Protein AF-A0A6P6Y5J3-F1 (afdb_monomer)

Radius of gyration: 25.06 Å; Cα contacts (8 Å, |Δi|>4): 132; chains: 1; bounding box: 60×29×73 Å

Secondary structure (DSSP, 8-state):
-HHHHHHHHHHHHGGGGGGSHHHHHHHHHHHHHHHHHHHHHHHHHHHHHHHHHHHHHHHHHHHHHHHHHHHHHHHT-SS--HHHHHHHHHHHHHHHHHHHHHHHHTHHHHHHHHHHHHHHHHHHHHHHHHHHHHTTTTTS-HHHHHHHHHHHHHHHHHHHHHHHS--S-EETTTEE--HHHHHHHHHHHHHHHHHH-

Foldseek 3Di:
DVVLLVLLLVLLVCLVVCPDPVNVVVVVVSVVVSVVVVVVLQVVQVVCQVVVLAVLQVLLVLLLVLLLVLLVLVVPDPDDDPVNVVSSVVSVCSNVVSLVVLVVQQVQVVSLVSSLVSLVSSLVVNVVVVVVVCVPPVPDDPPVVVVSVVVSVVSVVVSVCSNPDLGTHHNHVPDRRHPVVSVVVVVVSVVSSVVSD

Sequence (197 aa):
MKHLLMKSISASNSYHLIIKQNGINKTRLFWNKFHNEYLKLFTETIRFNPTLSFLLFILDIISKGAIIVAILFYSRQTHLNLFSTTSIMIMLMTFFYPIILYSRVSRLPTCNQLCTKYLLNWLARTQWLILKQNDRKILINKKSYQKISRYSFKSNLFIQIMNNNRFGFTCGHLFFITKFKYIQLLLLNINLIIKFY

pLDDT: mean 79.49, std 10.7, range [49.97, 91.56]

Nearest PDB structures (foldseek):
  8auw-assembly1_D  TM=3.565E-01  e=6.593E+00  Homo sapiens
  6jx6-assembly1_D  TM=2.773E-01  e=4.856E+00  Homo sapiens

Structure (mmCIF, N/CA/C/O backbone):
data_AF-A0A6P6Y5J3-F1
#
_entry.id   AF-A0A6P6Y5J3-F1
#
loop_
_atom_site.group_PDB
_atom_site.id
_atom_site.type_symbol
_atom_site.label_atom_id
_atom_site.label_alt_id
_atom_site.label_comp_id
_atom_site.label_asym_id
_atom_site.label_entity_id
_atom_site.label_seq_id
_atom_site.pdbx_PDB_ins_code
_atom_site.Cartn_x
_atom_site.Cartn_y
_atom_site.Cartn_z
_atom_site.occupancy
_atom_site.B_iso_or_equiv
_atom_site.auth_seq_id
_atom_site.auth_comp_id
_atom_site.auth_asym_id
_atom_site.auth_atom_id
_atom_site.pdbx_PDB_model_num
ATOM 1 N N . MET A 1 1 ? -8.075 7.415 2.047 1.00 70.12 1 MET A N 1
ATOM 2 C CA . MET A 1 1 ? -7.400 6.820 3.230 1.00 70.12 1 MET A CA 1
ATOM 3 C C . MET A 1 1 ? -6.703 7.826 4.156 1.00 70.12 1 MET A C 1
ATOM 5 O O . MET A 1 1 ? -6.960 7.778 5.350 1.00 70.12 1 MET A O 1
ATOM 9 N N . LYS A 1 2 ? -5.870 8.761 3.662 1.00 72.31 2 LYS A N 1
ATOM 10 C CA . LYS A 1 2 ? -5.177 9.769 4.508 1.00 72.31 2 LYS A CA 1
ATOM 11 C C . LYS A 1 2 ? -6.129 10.574 5.414 1.00 72.31 2 LYS A C 1
ATOM 13 O O . LYS A 1 2 ? -5.837 10.775 6.585 1.00 72.31 2 LYS A O 1
ATOM 18 N N . HIS A 1 3 ? -7.296 10.947 4.891 1.00 76.94 3 HIS A N 1
ATOM 19 C CA . HIS A 1 3 ? -8.364 11.606 5.649 1.00 76.94 3 HIS A CA 1
ATOM 20 C C . HIS A 1 3 ? -8.910 10.752 6.812 1.00 76.94 3 HIS A C 1
ATOM 22 O O . HIS A 1 3 ? -9.046 11.251 7.925 1.00 76.94 3 HIS A O 1
ATOM 28 N N . LEU A 1 4 ? -9.153 9.451 6.592 1.00 69.25 4 LEU A N 1
ATOM 29 C CA . LEU A 1 4 ? -9.579 8.527 7.655 1.00 69.25 4 LEU A CA 1
ATOM 30 C C . LEU A 1 4 ? -8.499 8.346 8.724 1.00 69.25 4 LEU A C 1
ATOM 32 O O . LEU A 1 4 ? -8.807 8.318 9.913 1.00 69.25 4 LEU A O 1
ATOM 36 N N . LEU A 1 5 ? -7.232 8.291 8.311 1.00 70.56 5 LEU A N 1
ATOM 37 C CA . LEU A 1 5 ? -6.103 8.250 9.233 1.00 70.56 5 LEU A CA 1
ATOM 38 C C . LEU A 1 5 ? -6.052 9.522 10.095 1.00 70.56 5 LEU A C 1
ATOM 40 O O . LEU A 1 5 ? -5.963 9.425 11.316 1.00 70.56 5 LEU A O 1
ATOM 44 N N . MET A 1 6 ? -6.217 10.703 9.498 1.00 74.75 6 MET A N 1
ATOM 45 C CA . MET A 1 6 ? -6.253 11.972 10.232 1.00 74.75 6 MET A CA 1
ATOM 46 C C . MET A 1 6 ? -7.437 12.043 11.210 1.00 74.75 6 MET A C 1
ATOM 48 O O . MET A 1 6 ? -7.246 12.438 12.357 1.00 74.75 6 MET A O 1
ATOM 52 N N . LYS A 1 7 ? -8.620 11.548 10.811 1.00 75.19 7 LYS A N 1
ATOM 53 C CA . LYS A 1 7 ? -9.784 11.382 11.701 1.00 75.19 7 LYS A CA 1
ATOM 54 C C . LYS A 1 7 ? -9.510 10.422 12.863 1.00 75.19 7 LYS A C 1
ATOM 56 O O . LYS A 1 7 ? -9.952 10.676 13.981 1.00 75.19 7 LYS A O 1
ATOM 61 N N . SER A 1 8 ? -8.791 9.323 12.624 1.00 61.50 8 SER A N 1
ATOM 62 C CA . SER A 1 8 ? -8.434 8.368 13.684 1.00 61.50 8 SER A CA 1
ATOM 63 C C . SER A 1 8 ? -7.429 8.954 14.679 1.00 61.50 8 SER A C 1
ATOM 65 O O . SER A 1 8 ? -7.574 8.752 15.882 1.00 61.50 8 SER A O 1
ATOM 67 N N . ILE A 1 9 ? -6.475 9.762 14.202 1.00 70.44 9 ILE A N 1
ATOM 68 C CA . ILE A 1 9 ? -5.528 10.496 15.051 1.00 70.44 9 ILE A CA 1
ATOM 69 C C . ILE A 1 9 ? -6.265 11.557 15.873 1.00 70.44 9 ILE A C 1
ATOM 71 O O . ILE A 1 9 ? -6.090 11.624 17.089 1.00 70.44 9 ILE A O 1
ATOM 75 N N . SER A 1 10 ? -7.139 12.353 15.249 1.00 74.00 10 SER A N 1
ATOM 76 C CA . SER A 1 10 ? -7.913 13.370 15.968 1.00 74.00 10 SER A CA 1
ATOM 77 C C . SER A 1 10 ? -8.840 12.746 17.012 1.00 74.00 10 SER A C 1
ATOM 79 O O . SER A 1 10 ? -8.961 13.273 18.117 1.00 74.00 10 SER A O 1
ATOM 81 N N . ALA A 1 11 ? -9.464 11.603 16.708 1.00 69.00 11 ALA A N 1
ATOM 82 C CA . ALA A 1 11 ? -10.278 10.850 17.663 1.00 69.00 11 ALA A CA 1
ATOM 83 C C . ALA A 1 11 ? -9.437 10.310 18.830 1.00 69.00 11 ALA A C 1
ATOM 85 O O . ALA A 1 11 ? -9.810 10.479 19.990 1.00 69.00 11 ALA A O 1
ATOM 86 N N . SER A 1 12 ? -8.260 9.752 18.533 1.00 69.56 12 SER A N 1
ATOM 87 C CA . SER A 1 12 ? -7.306 9.292 19.545 1.00 69.56 12 SER A CA 1
ATOM 88 C C . SER A 1 12 ? -6.829 10.420 20.463 1.00 69.56 12 SER A C 1
ATOM 90 O O . SER A 1 12 ? -6.591 10.156 21.636 1.00 69.56 12 SER A O 1
ATOM 92 N N . ASN A 1 13 ? -6.692 11.655 19.969 1.00 70.94 13 ASN A N 1
ATOM 93 C CA . ASN A 1 13 ? -6.234 12.808 20.756 1.00 70.94 13 ASN A CA 1
ATOM 94 C C . ASN A 1 13 ? -7.369 13.505 21.531 1.00 70.94 13 ASN A C 1
ATOM 96 O O . ASN A 1 13 ? -7.134 14.063 22.597 1.00 70.94 13 ASN A O 1
ATOM 100 N N . SER A 1 14 ? -8.612 13.428 21.049 1.00 63.88 14 SER A N 1
ATOM 101 C CA . SER A 1 14 ? -9.792 14.053 21.677 1.00 63.88 14 SER A CA 1
ATOM 102 C C . SER A 1 14 ? -10.473 13.187 22.748 1.00 63.88 14 SER A C 1
ATOM 104 O O . SER A 1 14 ? -11.564 13.510 23.219 1.00 63.88 14 SER A O 1
ATOM 106 N N . TYR A 1 15 ? -9.823 12.106 23.185 1.00 64.06 15 TYR A N 1
ATOM 107 C CA . TYR A 1 15 ? -10.365 11.142 24.147 1.00 64.06 15 TYR A CA 1
ATOM 108 C C . TYR A 1 15 ? -10.777 11.751 25.499 1.00 64.06 15 TYR A C 1
ATOM 110 O O . TYR A 1 15 ? -11.737 11.283 26.107 1.00 64.06 15 TYR A O 1
ATOM 118 N N . HIS A 1 16 ? -10.130 12.836 25.940 1.00 56.47 16 HIS A N 1
ATOM 119 C CA . HIS A 1 16 ? -10.497 13.550 27.170 1.00 56.47 16 HIS A CA 1
ATOM 120 C C . HIS A 1 16 ? -11.908 14.169 27.126 1.00 56.47 16 HIS A C 1
ATOM 122 O O . HIS A 1 16 ? -12.556 14.309 28.161 1.00 56.47 16 HIS A O 1
ATOM 128 N N . LEU A 1 17 ? -12.436 14.487 25.938 1.00 55.28 17 LEU A N 1
ATOM 129 C CA . LEU A 1 17 ? -13.770 15.084 25.774 1.00 55.28 17 LEU A CA 1
ATOM 130 C C . LEU A 1 17 ? -14.919 14.069 25.925 1.00 55.28 17 LEU A C 1
ATOM 132 O O . LEU A 1 17 ? -16.086 14.460 25.975 1.00 55.28 17 LEU A O 1
ATOM 136 N N . ILE A 1 18 ? -14.608 12.773 26.029 1.00 56.12 18 ILE A N 1
ATOM 137 C CA . ILE A 1 18 ? -15.588 11.681 26.160 1.00 56.12 18 ILE A CA 1
ATOM 138 C C . ILE A 1 18 ? -16.229 11.654 27.566 1.00 56.12 18 ILE A C 1
ATOM 140 O O . ILE A 1 18 ? -17.286 11.058 27.745 1.00 56.12 18 ILE A O 1
ATOM 144 N N . ILE A 1 19 ? -15.650 12.365 28.544 1.00 51.66 19 ILE A N 1
ATOM 145 C CA . ILE A 1 19 ? -16.040 12.346 29.968 1.00 51.66 19 ILE A CA 1
ATOM 146 C C . ILE A 1 19 ? -17.437 12.960 30.238 1.00 51.66 19 ILE A C 1
ATOM 148 O O . ILE A 1 19 ? -18.068 12.636 31.243 1.00 51.66 19 ILE A O 1
ATOM 152 N N . LYS A 1 20 ? -17.978 13.813 29.354 1.00 54.38 20 LYS A N 1
ATOM 153 C CA . LYS A 1 20 ? -19.343 14.377 29.497 1.00 54.38 20 LYS A CA 1
ATOM 154 C C . LYS A 1 20 ? -20.391 13.442 28.871 1.00 54.38 20 LYS A C 1
ATOM 156 O O . LYS A 1 20 ? -20.110 12.827 27.852 1.00 54.38 20 LYS A O 1
ATOM 161 N N . GLN A 1 21 ? -21.625 13.378 29.393 1.00 49.97 21 GLN A N 1
ATOM 162 C CA . GLN A 1 21 ? -22.730 12.565 28.820 1.00 49.97 21 GLN A CA 1
ATOM 163 C C . GLN A 1 21 ? -22.961 12.815 27.311 1.00 49.97 21 GLN A C 1
ATOM 165 O O . GLN A 1 21 ? -23.256 11.883 26.564 1.00 49.97 21 GLN A O 1
ATOM 170 N N . ASN A 1 22 ? -22.709 14.038 2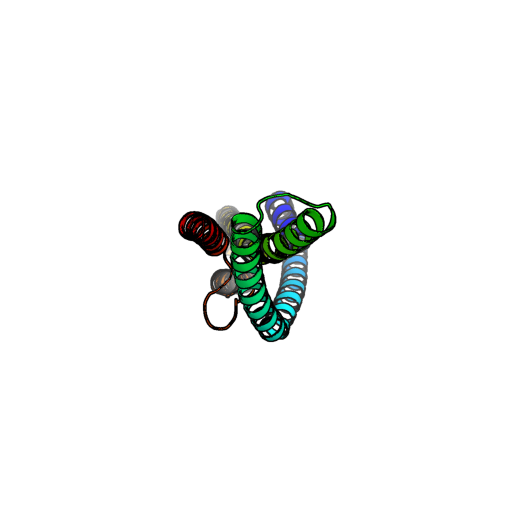6.829 1.00 56.75 22 ASN A N 1
ATOM 171 C CA . ASN A 1 22 ? -22.741 14.385 25.399 1.00 56.75 22 ASN A CA 1
ATOM 172 C C . ASN A 1 22 ? -21.612 13.737 24.566 1.00 56.75 22 ASN A C 1
ATOM 174 O O . ASN A 1 22 ? -21.696 13.676 23.339 1.00 56.75 22 ASN A O 1
ATOM 178 N N . GLY A 1 23 ? -20.558 13.241 25.213 1.00 63.28 23 GLY A N 1
ATOM 179 C CA . GLY A 1 23 ? -19.427 12.537 24.618 1.00 63.28 23 GLY A CA 1
ATOM 180 C C . GLY A 1 23 ? -19.807 11.166 24.064 1.00 63.28 23 GLY A C 1
ATOM 181 O O . GLY A 1 23 ? -19.383 10.836 22.963 1.00 63.28 23 GLY A O 1
ATOM 182 N N . ILE A 1 24 ? -20.679 10.409 24.740 1.00 65.94 24 ILE A N 1
ATOM 183 C CA . ILE A 1 24 ? -21.089 9.058 24.303 1.00 65.94 24 ILE A CA 1
ATOM 184 C C . ILE A 1 24 ? -21.891 9.112 22.990 1.00 65.94 24 ILE A C 1
ATOM 186 O O . ILE A 1 24 ? -21.678 8.313 22.078 1.00 65.94 24 ILE A O 1
ATOM 190 N N . ASN A 1 25 ? -22.789 10.090 22.843 1.00 68.56 25 ASN A N 1
ATOM 191 C CA . ASN A 1 25 ? -23.531 10.272 21.590 1.00 68.56 25 ASN A CA 1
ATOM 192 C C . ASN A 1 25 ? -22.616 10.760 20.453 1.00 68.56 25 ASN A C 1
ATOM 194 O O . ASN A 1 25 ? -22.758 10.324 19.308 1.00 68.56 25 ASN A O 1
ATOM 198 N N . LYS A 1 26 ? -21.627 11.610 20.761 1.00 73.56 26 LYS A N 1
ATOM 199 C CA . LYS A 1 26 ? -20.621 12.060 19.788 1.00 73.56 26 LYS A CA 1
ATOM 200 C C . LYS A 1 26 ? -19.706 10.924 19.320 1.00 73.56 26 LYS A C 1
ATOM 202 O O . LYS A 1 26 ? -19.469 10.812 18.119 1.00 73.56 26 LYS A O 1
ATOM 207 N N . THR A 1 27 ? -19.237 10.051 20.215 1.00 73.81 27 THR A N 1
ATOM 208 C CA . THR A 1 27 ? -18.420 8.884 19.834 1.00 73.81 27 THR A CA 1
ATOM 209 C C . THR A 1 27 ? -19.217 7.904 18.984 1.00 73.81 27 THR A C 1
ATOM 211 O O . THR A 1 27 ? -18.693 7.379 18.004 1.00 73.81 27 THR A O 1
ATOM 214 N N . ARG A 1 28 ? -20.506 7.718 19.284 1.00 76.31 28 ARG A N 1
ATOM 215 C CA . ARG A 1 28 ? -21.418 6.913 18.467 1.00 76.31 28 ARG A CA 1
ATOM 216 C C . ARG A 1 28 ? -21.552 7.448 17.040 1.00 76.31 28 ARG A C 1
ATOM 218 O O . ARG A 1 28 ? -21.426 6.686 16.082 1.00 76.31 28 ARG A O 1
ATOM 225 N N . LEU A 1 29 ? -21.794 8.750 16.895 1.00 81.56 29 LEU A N 1
ATOM 226 C CA . LEU A 1 29 ? -21.885 9.412 15.591 1.00 81.56 29 LEU A CA 1
ATOM 227 C C . LEU A 1 29 ? -20.567 9.318 14.818 1.00 81.56 29 LEU A C 1
ATOM 229 O O . LEU A 1 29 ? -20.585 9.054 13.616 1.00 81.56 29 LEU A O 1
ATOM 233 N N . PHE A 1 30 ? -19.433 9.490 15.503 1.00 84.12 30 PHE A N 1
ATOM 234 C CA . PHE A 1 30 ? -18.111 9.306 14.912 1.00 84.12 30 PHE A CA 1
ATOM 235 C C . PHE A 1 30 ? -17.935 7.886 14.367 1.00 84.12 30 PHE A C 1
ATOM 237 O O . PHE A 1 30 ? -17.604 7.733 13.194 1.00 84.12 30 PHE A O 1
ATOM 244 N N . TRP A 1 31 ? -18.216 6.860 15.175 1.00 83.50 31 TRP A N 1
ATOM 245 C CA . TRP A 1 31 ? -18.088 5.460 14.767 1.00 83.50 31 TRP A CA 1
ATOM 246 C C . TRP A 1 31 ? -18.980 5.112 13.580 1.00 83.50 31 TRP A C 1
ATOM 248 O O . TRP A 1 31 ? -18.514 4.459 12.653 1.00 83.50 31 TRP A O 1
ATOM 258 N N . ASN A 1 32 ? -20.229 5.583 13.563 1.00 85.44 32 ASN A N 1
ATOM 259 C CA . ASN A 1 32 ? -21.135 5.340 12.440 1.00 85.44 32 ASN A CA 1
ATOM 260 C C . ASN A 1 32 ? -20.623 5.993 11.145 1.00 85.44 32 ASN A C 1
ATOM 262 O O . ASN A 1 32 ? -20.599 5.349 10.099 1.00 85.44 32 ASN A O 1
ATOM 266 N N . LYS A 1 33 ? -20.164 7.251 11.215 1.00 86.38 33 LYS A N 1
ATOM 267 C CA . LYS A 1 33 ? -19.580 7.947 10.057 1.00 86.38 33 LYS A CA 1
ATOM 268 C C . LYS A 1 33 ? -18.301 7.261 9.577 1.00 86.38 33 LYS A C 1
ATOM 270 O O . LYS A 1 33 ? -18.150 7.026 8.383 1.00 86.38 33 LYS A O 1
ATOM 275 N N . PHE A 1 34 ? -17.407 6.914 10.502 1.00 87.44 34 PHE A N 1
ATOM 276 C CA . PHE A 1 34 ? -16.151 6.236 10.195 1.00 87.44 34 PHE A CA 1
ATOM 277 C C . PHE A 1 34 ? -16.393 4.877 9.534 1.00 87.44 34 PHE A C 1
ATOM 279 O O . PHE A 1 34 ? -15.794 4.580 8.506 1.00 87.44 34 PHE A O 1
ATOM 286 N N . HIS A 1 35 ? -17.300 4.075 10.094 1.00 88.88 35 HIS A N 1
ATOM 287 C CA . HIS A 1 35 ? -17.647 2.756 9.577 1.00 88.88 35 HIS A CA 1
ATOM 288 C C . HIS A 1 35 ? -18.172 2.829 8.139 1.00 88.88 35 HIS A C 1
ATOM 290 O O . HIS A 1 35 ? -17.684 2.104 7.275 1.00 88.88 35 HIS A O 1
ATOM 296 N N . ASN A 1 36 ? -19.097 3.752 7.863 1.00 87.75 36 ASN A N 1
ATOM 297 C CA . ASN A 1 36 ? -19.667 3.923 6.528 1.00 87.75 36 ASN A CA 1
ATOM 298 C C . ASN A 1 36 ? -18.623 4.409 5.510 1.00 87.75 36 ASN A C 1
ATOM 300 O O . ASN A 1 36 ? -18.532 3.855 4.417 1.00 87.75 36 ASN A O 1
ATOM 304 N N . GLU A 1 37 ? -17.806 5.409 5.865 1.00 88.31 37 GLU A N 1
ATOM 305 C CA . GLU A 1 37 ? -16.734 5.898 4.983 1.00 88.31 37 GLU A CA 1
ATOM 306 C C . GLU A 1 37 ? -15.686 4.813 4.704 1.00 88.31 37 GLU A C 1
ATOM 308 O O . GLU A 1 37 ? -15.229 4.669 3.569 1.00 88.31 37 GLU A O 1
ATOM 313 N N . TYR A 1 38 ? -15.315 4.032 5.721 1.00 89.12 38 TYR A N 1
ATOM 314 C CA . TYR A 1 38 ? -14.364 2.937 5.571 1.00 89.12 38 TYR A CA 1
ATOM 315 C C . TYR A 1 38 ? -14.905 1.830 4.666 1.00 89.12 38 TYR A C 1
ATOM 317 O O . TYR A 1 38 ? -14.214 1.409 3.741 1.00 89.12 38 TYR A O 1
ATOM 325 N N . LEU A 1 39 ? -16.143 1.380 4.896 1.00 89.12 39 LEU A N 1
ATOM 326 C CA . LEU A 1 39 ? -16.776 0.345 4.078 1.00 89.12 39 LEU A CA 1
ATOM 327 C C . LEU A 1 39 ? -16.934 0.783 2.623 1.00 89.12 39 LEU A C 1
ATOM 329 O O . LEU A 1 39 ? -16.664 -0.009 1.721 1.00 89.12 39 LEU A O 1
ATOM 333 N N . LYS A 1 40 ? -17.307 2.044 2.380 1.00 90.81 40 LYS A N 1
ATOM 334 C CA . LYS A 1 40 ? -17.375 2.596 1.024 1.00 90.81 40 LYS A CA 1
ATOM 335 C C . LYS A 1 40 ? -16.017 2.513 0.324 1.00 90.81 40 LYS A C 1
ATOM 337 O O . LYS A 1 40 ? -15.919 1.947 -0.757 1.00 90.81 40 LYS A O 1
ATOM 342 N N . LEU A 1 41 ? -14.949 2.974 0.974 1.00 88.19 41 LEU A N 1
ATOM 343 C CA . LEU A 1 41 ? -13.604 2.882 0.399 1.00 88.19 41 LEU A CA 1
ATOM 344 C C . LEU A 1 41 ? -13.145 1.433 0.204 1.00 88.19 41 LEU A C 1
ATOM 346 O O . LEU A 1 41 ? -12.489 1.128 -0.789 1.00 88.19 41 LEU A O 1
ATOM 350 N N . PHE A 1 42 ? -13.468 0.535 1.133 1.00 87.31 42 PHE A N 1
ATOM 351 C CA . PHE A 1 42 ? -13.084 -0.872 1.039 1.00 87.31 42 PHE A CA 1
ATOM 352 C C . PHE A 1 42 ? -13.782 -1.579 -0.124 1.00 87.31 42 PHE A C 1
ATOM 354 O O . PHE A 1 42 ? -13.129 -2.276 -0.895 1.00 87.31 42 PHE A O 1
ATOM 361 N N . THR A 1 43 ? -15.087 -1.358 -0.284 1.00 87.81 43 THR A N 1
ATOM 362 C CA . THR A 1 43 ? -15.876 -1.925 -1.388 1.00 87.81 43 THR A CA 1
ATOM 363 C C . THR A 1 43 ? -15.422 -1.388 -2.743 1.00 87.81 43 THR A C 1
ATOM 365 O O . THR A 1 43 ? -15.223 -2.175 -3.668 1.00 87.81 43 THR A O 1
ATOM 368 N N . GLU A 1 44 ? -15.156 -0.083 -2.851 1.00 88.81 44 GLU A N 1
ATOM 369 C CA . GLU A 1 44 ? -14.555 0.522 -4.048 1.00 88.81 44 GLU A CA 1
ATOM 370 C C . GLU A 1 44 ? -13.176 -0.082 -4.356 1.00 88.81 44 GLU A C 1
ATOM 372 O O . GLU A 1 44 ? -12.905 -0.455 -5.497 1.00 88.81 44 GLU A O 1
ATOM 377 N N . THR A 1 45 ? -12.324 -0.255 -3.337 1.00 86.81 45 THR A N 1
ATOM 378 C CA . THR A 1 45 ? -10.986 -0.853 -3.497 1.00 86.81 45 THR A CA 1
ATOM 379 C C . THR A 1 45 ? -11.073 -2.294 -3.997 1.00 86.81 45 THR A C 1
ATOM 381 O O . THR A 1 45 ? -10.360 -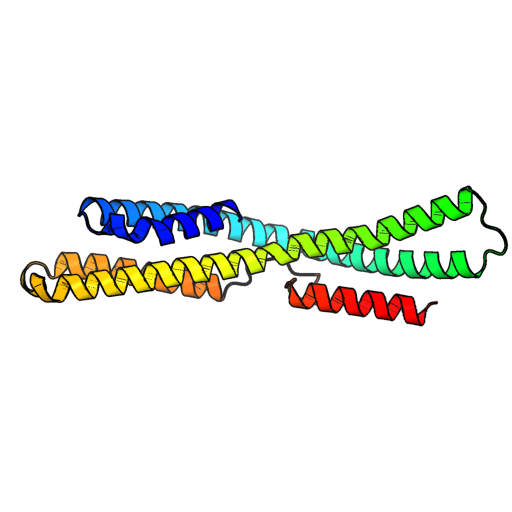2.654 -4.929 1.00 86.81 45 THR A O 1
ATOM 384 N N . ILE A 1 46 ? -11.966 -3.113 -3.432 1.00 86.50 46 ILE A N 1
ATOM 385 C CA . ILE A 1 46 ? -12.166 -4.502 -3.873 1.00 86.50 46 ILE A CA 1
ATOM 386 C C . ILE A 1 46 ? -12.647 -4.549 -5.322 1.00 86.50 46 ILE A C 1
ATOM 388 O O . ILE A 1 46 ? -12.121 -5.331 -6.112 1.00 86.50 46 ILE A O 1
ATOM 392 N N . ARG A 1 47 ? -13.618 -3.704 -5.683 1.00 88.44 47 ARG A N 1
ATOM 393 C CA . ARG A 1 47 ? -14.176 -3.661 -7.038 1.00 88.44 47 ARG A CA 1
ATOM 394 C C . ARG A 1 47 ? -13.135 -3.241 -8.075 1.00 88.44 47 ARG A C 1
ATOM 396 O O . ARG A 1 47 ? -13.156 -3.748 -9.190 1.00 88.44 47 ARG A O 1
ATOM 403 N N . PHE A 1 48 ? -12.230 -2.338 -7.707 1.00 87.69 48 PHE A N 1
ATOM 404 C CA . PHE A 1 48 ? -11.172 -1.849 -8.591 1.00 87.69 48 PHE A CA 1
ATOM 405 C C . PHE A 1 48 ? -9.934 -2.757 -8.632 1.00 87.69 48 PHE A C 1
ATOM 407 O O . PHE A 1 48 ? -9.163 -2.716 -9.592 1.00 87.69 48 PHE A O 1
ATOM 414 N N . ASN A 1 49 ? -9.744 -3.600 -7.612 1.00 86.75 49 ASN A N 1
ATOM 415 C CA . ASN A 1 49 ? -8.591 -4.484 -7.506 1.00 86.75 49 ASN A CA 1
ATOM 416 C C . ASN A 1 49 ? -8.330 -5.364 -8.740 1.00 86.75 49 ASN A C 1
ATOM 418 O O . ASN A 1 49 ? -7.185 -5.362 -9.176 1.00 86.75 49 ASN A O 1
ATOM 422 N N . PRO A 1 50 ? -9.299 -6.084 -9.345 1.00 85.94 50 PRO A N 1
ATOM 423 C CA . PRO A 1 50 ? -8.993 -6.955 -10.483 1.00 85.94 50 PRO A CA 1
ATOM 424 C C . PRO A 1 50 ? -8.396 -6.182 -11.667 1.00 85.94 50 PRO A C 1
ATOM 426 O O . PRO A 1 50 ? -7.377 -6.596 -12.217 1.00 85.94 50 PRO A O 1
ATOM 429 N N . THR A 1 51 ? -8.967 -5.022 -12.001 1.00 87.38 51 THR A N 1
ATOM 430 C CA . THR A 1 51 ? -8.495 -4.173 -13.101 1.00 87.38 51 THR A CA 1
ATOM 431 C C . THR A 1 51 ? -7.087 -3.649 -12.839 1.00 87.38 51 THR A C 1
ATOM 433 O O . THR A 1 51 ? -6.204 -3.779 -13.686 1.00 87.38 51 THR A O 1
ATOM 436 N N . LEU A 1 52 ? -6.848 -3.085 -11.651 1.00 86.62 52 LEU A N 1
ATOM 437 C CA . LEU A 1 52 ? -5.542 -2.529 -11.305 1.00 86.62 52 LEU A CA 1
ATOM 438 C C . LEU A 1 52 ? -4.478 -3.623 -11.153 1.00 86.62 52 LEU A C 1
ATOM 440 O O . LEU A 1 52 ? -3.336 -3.428 -11.553 1.00 86.62 52 LEU A O 1
ATOM 444 N N . SER A 1 53 ? -4.859 -4.784 -10.627 1.00 87.12 53 SER A N 1
ATOM 445 C CA . SER A 1 53 ? -3.994 -5.951 -10.462 1.00 87.12 53 SER A CA 1
ATOM 446 C C . SER A 1 53 ? -3.475 -6.475 -11.800 1.00 87.12 53 SER A C 1
ATOM 448 O O . SER A 1 53 ? -2.283 -6.754 -11.929 1.00 87.12 53 SER A O 1
ATOM 450 N N . PHE A 1 54 ? -4.347 -6.558 -12.809 1.00 85.38 54 PHE A N 1
ATOM 451 C CA . PHE A 1 54 ? -3.971 -6.945 -14.169 1.00 85.38 54 PHE A CA 1
ATOM 452 C C . PHE A 1 54 ? -3.079 -5.894 -14.844 1.00 85.38 54 PHE A C 1
ATOM 454 O O . PHE A 1 54 ? -2.048 -6.228 -15.424 1.00 85.38 54 PHE A O 1
ATOM 461 N N . LEU A 1 55 ? -3.425 -4.612 -14.706 1.00 88.06 55 LEU A N 1
ATOM 462 C CA . LEU A 1 55 ? -2.655 -3.506 -15.277 1.00 88.06 55 LEU A CA 1
ATOM 463 C C . LEU A 1 55 ? -1.236 -3.444 -14.689 1.00 88.06 55 LEU A C 1
ATOM 465 O O . LEU A 1 55 ? -0.263 -3.331 -15.434 1.00 88.06 55 LEU A O 1
ATOM 469 N N . LEU A 1 56 ? -1.098 -3.575 -13.365 1.00 87.62 56 LEU A N 1
ATOM 470 C CA . LEU A 1 56 ? 0.206 -3.608 -12.697 1.00 87.62 56 LEU A CA 1
ATOM 471 C C . LEU A 1 56 ? 1.079 -4.772 -13.170 1.00 87.62 56 LEU A C 1
ATOM 473 O O . LEU A 1 56 ? 2.288 -4.598 -13.307 1.00 87.62 56 LEU A O 1
ATOM 477 N N . PHE A 1 57 ? 0.476 -5.929 -13.441 1.00 86.69 57 PHE A N 1
ATOM 478 C CA . PHE A 1 57 ? 1.195 -7.085 -13.965 1.00 86.69 57 PHE A CA 1
ATOM 479 C C . PHE A 1 57 ? 1.751 -6.822 -15.371 1.00 86.69 57 PHE A C 1
ATOM 481 O O . PHE A 1 57 ? 2.935 -7.050 -15.612 1.00 86.69 57 PHE A O 1
ATOM 488 N N . ILE A 1 58 ? 0.938 -6.267 -16.277 1.00 87.81 58 ILE A N 1
ATOM 489 C CA . ILE A 1 58 ? 1.387 -5.905 -17.631 1.00 87.81 58 ILE A CA 1
ATOM 490 C C . ILE A 1 58 ? 2.508 -4.861 -17.577 1.00 87.81 58 ILE A C 1
ATOM 492 O O . ILE A 1 58 ? 3.527 -5.019 -18.247 1.00 87.81 58 ILE A O 1
ATOM 496 N N . LEU A 1 59 ? 2.357 -3.817 -16.757 1.00 90.19 59 LEU A N 1
ATOM 497 C CA . LEU A 1 59 ? 3.392 -2.791 -16.600 1.00 90.19 59 LEU A CA 1
ATOM 498 C C . LEU A 1 59 ? 4.710 -3.363 -16.060 1.00 90.19 59 LEU A C 1
ATOM 500 O O . LEU A 1 59 ? 5.784 -2.934 -16.485 1.00 90.19 59 LEU A O 1
ATOM 504 N N . ASP A 1 60 ? 4.651 -4.329 -15.140 1.00 88.75 60 ASP A N 1
ATOM 505 C CA . ASP A 1 60 ? 5.844 -4.993 -14.602 1.00 88.75 60 ASP A CA 1
ATOM 506 C C . ASP A 1 60 ? 6.594 -5.793 -15.681 1.00 88.75 60 ASP A C 1
ATOM 508 O O . ASP A 1 60 ? 7.820 -5.736 -15.755 1.00 88.75 60 ASP A O 1
ATOM 512 N N . ILE A 1 61 ? 5.874 -6.477 -16.577 1.00 89.06 61 ILE A N 1
ATOM 513 C CA . ILE A 1 61 ? 6.481 -7.172 -17.724 1.00 89.06 61 ILE A CA 1
ATOM 514 C C . ILE A 1 61 ? 7.121 -6.168 -18.689 1.00 89.06 61 ILE A C 1
ATOM 516 O O . ILE A 1 61 ? 8.286 -6.329 -19.056 1.00 89.06 61 ILE A O 1
ATOM 520 N N . ILE A 1 62 ? 6.387 -5.117 -19.072 1.00 91.56 62 ILE A N 1
ATOM 521 C CA . ILE A 1 62 ? 6.866 -4.103 -20.024 1.00 91.56 62 ILE A CA 1
ATOM 522 C C . ILE A 1 62 ? 8.128 -3.419 -19.494 1.00 91.56 62 ILE A C 1
ATOM 524 O O . ILE A 1 62 ? 9.112 -3.314 -20.217 1.00 91.56 62 ILE A O 1
ATOM 528 N N . SER A 1 63 ? 8.132 -2.994 -18.230 1.00 91.25 63 SER A N 1
ATOM 529 C CA . SER A 1 63 ? 9.297 -2.330 -17.625 1.00 91.25 63 SER A CA 1
ATOM 530 C C . SER A 1 63 ? 10.542 -3.209 -17.561 1.00 91.25 63 SER A C 1
ATOM 532 O O . SER A 1 63 ? 11.640 -2.724 -17.838 1.00 91.25 63 SER A O 1
ATOM 534 N N . LYS A 1 64 ? 10.395 -4.499 -17.237 1.00 89.19 64 LYS A N 1
ATOM 535 C CA . LYS A 1 64 ? 11.516 -5.451 -17.248 1.00 89.19 64 LYS A CA 1
ATOM 536 C C . LYS A 1 64 ? 12.044 -5.683 -18.661 1.00 89.19 64 LYS A C 1
ATOM 538 O O . LYS A 1 64 ? 13.254 -5.721 -18.853 1.00 89.19 64 LYS A O 1
ATOM 543 N N . GLY A 1 65 ? 11.159 -5.777 -19.653 1.00 90.06 65 GLY A N 1
ATOM 544 C CA . GLY A 1 65 ? 11.558 -5.840 -21.059 1.00 90.06 65 GLY A CA 1
ATOM 545 C C . GLY A 1 65 ? 12.303 -4.579 -21.504 1.00 90.06 65 GLY A C 1
ATOM 546 O O . GLY A 1 65 ? 13.380 -4.673 -22.088 1.00 90.06 65 GLY A O 1
ATOM 547 N N . ALA A 1 66 ? 11.773 -3.403 -21.163 1.00 90.62 66 ALA A N 1
ATOM 548 C CA . ALA A 1 66 ? 12.346 -2.114 -21.535 1.00 90.62 66 ALA A CA 1
ATOM 549 C C . ALA A 1 66 ? 13.770 -1.927 -20.999 1.00 90.62 66 ALA A C 1
ATOM 551 O O . ALA A 1 66 ? 14.635 -1.476 -21.745 1.00 90.62 66 ALA A O 1
ATOM 552 N N . ILE A 1 67 ? 14.047 -2.313 -19.746 1.00 90.38 67 ILE A N 1
ATOM 553 C CA . ILE A 1 67 ? 15.400 -2.170 -19.192 1.00 90.38 67 ILE A CA 1
ATOM 554 C C . ILE A 1 67 ? 16.399 -3.154 -19.808 1.00 90.38 67 ILE A C 1
ATOM 556 O O . ILE A 1 67 ? 17.531 -2.763 -20.075 1.00 90.38 67 ILE A O 1
ATOM 560 N N . ILE A 1 68 ? 15.986 -4.391 -20.108 1.00 89.25 68 ILE A N 1
ATOM 561 C CA . ILE A 1 68 ? 16.844 -5.366 -20.803 1.00 89.25 68 ILE A CA 1
ATOM 562 C C . ILE A 1 68 ? 17.211 -4.839 -22.193 1.00 89.25 68 ILE A C 1
ATOM 564 O O . ILE A 1 68 ? 18.383 -4.821 -22.561 1.00 89.25 68 ILE A O 1
ATOM 568 N N . VAL A 1 69 ? 16.221 -4.357 -22.952 1.00 88.75 69 VAL A N 1
ATOM 569 C CA . VAL A 1 69 ? 16.449 -3.778 -24.283 1.00 88.75 69 VAL A CA 1
ATOM 570 C C . VAL A 1 69 ? 17.312 -2.520 -24.192 1.00 88.75 69 VAL A C 1
ATOM 572 O O . VAL A 1 69 ? 18.212 -2.362 -25.008 1.00 88.75 69 VAL A O 1
ATOM 575 N N . ALA A 1 70 ? 17.098 -1.656 -23.195 1.00 88.44 70 ALA A N 1
ATOM 576 C CA . ALA A 1 70 ? 17.907 -0.455 -22.997 1.00 88.44 70 ALA A CA 1
ATOM 577 C C . ALA A 1 70 ? 19.385 -0.783 -22.749 1.00 88.44 70 ALA A C 1
ATOM 579 O O . ALA A 1 70 ? 20.251 -0.164 -23.362 1.00 88.44 70 ALA A O 1
ATOM 580 N N . ILE A 1 71 ? 19.671 -1.770 -21.892 1.00 88.19 71 ILE A N 1
ATOM 581 C CA . ILE A 1 71 ? 21.042 -2.201 -21.588 1.00 88.19 71 ILE A CA 1
ATOM 582 C C . ILE A 1 71 ? 21.695 -2.831 -22.825 1.00 88.19 71 ILE A C 1
ATOM 584 O O . ILE A 1 71 ? 22.810 -2.458 -23.180 1.00 88.19 71 ILE A O 1
ATOM 588 N N . LEU A 1 72 ? 20.992 -3.727 -23.528 1.00 87.50 72 LEU A N 1
ATOM 589 C CA . LEU A 1 72 ? 21.494 -4.357 -24.757 1.00 87.50 72 LEU A CA 1
ATOM 590 C C . LEU A 1 72 ? 21.732 -3.351 -25.889 1.00 87.50 72 LEU A C 1
ATOM 592 O O . LEU A 1 72 ? 22.664 -3.500 -26.677 1.00 87.50 72 LEU A O 1
ATOM 596 N N . PHE A 1 73 ? 20.870 -2.343 -25.999 1.00 87.12 73 PHE A N 1
ATOM 597 C CA . PHE A 1 73 ? 21.013 -1.281 -26.985 1.00 87.12 73 PHE A CA 1
ATOM 598 C C . PHE A 1 73 ? 22.210 -0.387 -26.650 1.00 87.12 73 PHE A C 1
ATOM 600 O O . PHE A 1 73 ? 23.012 -0.091 -27.531 1.00 87.12 73 PHE A O 1
ATOM 607 N N . TYR A 1 74 ? 22.380 -0.033 -25.373 1.00 86.94 74 TYR A N 1
ATOM 608 C CA . TYR A 1 74 ? 23.531 0.731 -24.901 1.00 86.94 74 TYR A CA 1
ATOM 609 C C . TYR A 1 74 ? 24.855 -0.015 -25.113 1.00 86.94 74 TYR A C 1
ATOM 611 O O . TYR A 1 74 ? 25.810 0.582 -25.601 1.00 86.94 74 TYR A O 1
ATOM 619 N N . SER A 1 75 ? 24.919 -1.317 -24.816 1.00 86.00 75 SER A N 1
ATOM 620 C CA . SER A 1 75 ? 26.165 -2.094 -24.918 1.00 86.00 75 SER A CA 1
ATOM 621 C C . SER A 1 75 ? 26.669 -2.276 -26.351 1.00 86.00 75 SER A C 1
ATOM 623 O O . SER A 1 75 ? 27.872 -2.392 -26.572 1.00 86.00 75 SER A O 1
ATOM 625 N N . ARG A 1 76 ? 25.770 -2.283 -27.341 1.00 85.50 76 ARG A N 1
ATOM 626 C CA . ARG A 1 76 ? 26.127 -2.400 -28.765 1.00 85.50 76 ARG A CA 1
ATOM 627 C C . ARG A 1 76 ? 26.520 -1.073 -29.410 1.00 85.50 76 ARG A C 1
ATOM 629 O O . ARG A 1 76 ? 26.983 -1.068 -30.550 1.00 85.50 76 ARG A O 1
ATOM 636 N N . GLN A 1 77 ? 26.309 0.046 -28.726 1.00 84.00 77 GLN A N 1
ATOM 637 C CA . GLN A 1 77 ? 26.506 1.369 -29.294 1.00 84.00 77 GLN A CA 1
ATOM 638 C C . GLN A 1 77 ? 27.958 1.836 -29.094 1.00 84.00 77 GLN A C 1
ATOM 640 O O . GLN A 1 77 ? 28.398 2.045 -27.970 1.00 84.00 77 GLN A O 1
ATOM 645 N N . THR A 1 78 ? 28.699 2.051 -30.185 1.00 76.00 78 THR A N 1
ATOM 646 C CA . THR A 1 78 ? 30.079 2.581 -30.137 1.00 76.00 78 THR A CA 1
ATOM 647 C C . THR A 1 78 ? 30.132 4.110 -30.044 1.00 76.00 78 THR A C 1
ATOM 649 O O . THR A 1 78 ? 31.036 4.655 -29.415 1.00 76.00 78 THR A O 1
ATOM 652 N N . HIS A 1 79 ? 29.139 4.810 -30.611 1.00 79.75 79 HIS A N 1
ATOM 653 C CA . HIS A 1 79 ? 28.968 6.263 -30.503 1.00 79.75 79 HIS A CA 1
ATOM 654 C C . HIS A 1 79 ? 27.532 6.635 -30.110 1.00 79.75 79 HIS A C 1
ATOM 656 O O . HIS A 1 79 ? 26.558 6.183 -30.721 1.00 79.75 79 HIS A O 1
ATOM 662 N N . LEU A 1 80 ? 27.401 7.496 -29.098 1.00 79.31 80 LEU A N 1
ATOM 663 C CA . LEU A 1 80 ? 26.118 7.982 -28.591 1.00 79.31 80 LEU A CA 1
ATOM 664 C C . LEU A 1 80 ? 25.622 9.174 -29.423 1.00 79.31 80 LEU A C 1
ATOM 666 O O . LEU A 1 80 ? 26.000 10.319 -29.188 1.00 79.31 80 LEU A O 1
ATOM 670 N N . ASN A 1 81 ? 24.726 8.905 -30.369 1.00 85.38 81 ASN A N 1
ATOM 671 C CA . ASN A 1 81 ? 23.969 9.931 -31.087 1.00 85.38 81 ASN A CA 1
ATOM 672 C C . ASN A 1 81 ? 22.793 10.454 -30.241 1.00 85.38 81 ASN A C 1
ATOM 674 O O . ASN A 1 81 ? 22.239 9.729 -29.414 1.00 85.38 81 ASN A O 1
ATOM 678 N N . LEU A 1 82 ? 22.332 11.678 -30.519 1.00 85.75 82 LEU A N 1
ATOM 679 C CA . LEU A 1 82 ? 21.146 12.284 -29.881 1.00 85.75 82 LEU A CA 1
ATOM 680 C C . LEU A 1 82 ? 19.889 11.393 -29.956 1.00 85.75 82 LEU A C 1
ATOM 682 O O . LEU A 1 82 ? 19.124 11.289 -28.999 1.00 85.75 82 LEU A O 1
ATOM 686 N N . PHE A 1 83 ? 19.687 10.694 -31.074 1.00 85.38 83 PHE A N 1
ATOM 687 C CA . PHE A 1 83 ? 18.577 9.746 -31.221 1.00 85.38 83 PHE A CA 1
ATOM 688 C C . PHE A 1 83 ? 18.731 8.504 -30.328 1.00 85.38 83 PHE A C 1
ATOM 690 O O . PHE A 1 83 ? 17.763 8.051 -29.723 1.00 85.38 83 PHE A O 1
ATOM 697 N N . SER A 1 84 ? 19.947 7.968 -30.188 1.00 84.75 84 SER A N 1
ATOM 698 C CA . SER A 1 84 ? 20.204 6.832 -29.291 1.00 84.75 84 SER A CA 1
ATOM 699 C C . SER A 1 84 ? 20.139 7.217 -27.814 1.00 84.75 84 SER A C 1
ATOM 701 O O . SER A 1 84 ? 19.674 6.430 -26.998 1.00 84.75 84 SER A O 1
ATOM 703 N N . THR A 1 85 ? 20.552 8.431 -27.442 1.00 85.81 85 THR A N 1
ATOM 704 C CA . THR A 1 85 ? 20.438 8.878 -26.048 1.00 85.81 85 THR A CA 1
ATOM 705 C C . THR A 1 85 ? 18.981 9.121 -25.665 1.00 85.81 85 THR A C 1
ATOM 707 O O . THR A 1 85 ? 18.555 8.712 -24.587 1.00 85.81 85 THR A O 1
ATOM 710 N N . THR A 1 86 ? 18.177 9.708 -26.555 1.00 87.88 86 THR A N 1
ATOM 711 C CA . THR A 1 86 ? 16.739 9.907 -26.310 1.00 87.88 86 THR A CA 1
ATOM 712 C C . THR A 1 86 ? 15.968 8.590 -26.211 1.00 87.88 86 THR A C 1
ATOM 714 O O . THR A 1 86 ? 15.128 8.461 -25.319 1.00 87.88 86 THR A O 1
ATOM 717 N N . SER A 1 87 ? 16.274 7.581 -27.035 1.00 87.06 87 SER A N 1
ATOM 718 C CA . SER A 1 87 ? 15.622 6.266 -26.939 1.00 87.06 87 SER A CA 1
ATOM 719 C C . SER A 1 87 ? 15.924 5.559 -25.612 1.00 87.06 87 SER A C 1
ATOM 721 O O . SER A 1 87 ? 15.004 5.058 -24.961 1.00 87.06 87 SER A O 1
ATOM 723 N N . ILE A 1 88 ? 17.181 5.591 -25.153 1.00 88.69 88 ILE A N 1
ATOM 724 C CA . ILE A 1 88 ? 17.586 5.043 -23.850 1.00 88.69 88 ILE A CA 1
ATOM 725 C C . ILE A 1 88 ? 16.863 5.773 -22.715 1.00 88.69 88 ILE A C 1
ATOM 727 O O . ILE A 1 88 ? 16.339 5.130 -21.805 1.00 88.69 88 ILE A O 1
ATOM 731 N N . MET A 1 89 ? 16.766 7.103 -22.782 1.00 89.00 89 MET A N 1
ATOM 732 C CA . MET A 1 89 ? 16.052 7.892 -21.775 1.00 89.00 89 MET A CA 1
ATOM 733 C C . MET A 1 89 ? 14.567 7.522 -21.700 1.00 89.00 89 MET A C 1
ATOM 735 O O . MET A 1 89 ? 14.041 7.360 -20.600 1.00 89.00 89 MET A O 1
ATOM 739 N N . ILE A 1 90 ? 13.893 7.324 -22.838 1.00 90.56 90 ILE A N 1
ATOM 740 C CA . ILE A 1 90 ? 12.493 6.875 -22.864 1.00 90.56 90 ILE A CA 1
ATOM 741 C C . ILE A 1 90 ? 12.361 5.500 -22.198 1.00 90.56 90 ILE A C 1
ATOM 743 O O . ILE A 1 90 ? 11.510 5.325 -21.324 1.00 90.56 90 ILE A O 1
ATOM 747 N N . MET A 1 91 ? 13.230 4.543 -22.537 1.00 89.94 91 MET A N 1
ATOM 748 C CA . MET A 1 91 ? 13.197 3.205 -21.938 1.00 89.94 91 MET A CA 1
ATOM 749 C C . MET A 1 91 ? 13.447 3.244 -20.421 1.00 89.94 91 MET A C 1
ATOM 751 O O . MET A 1 91 ? 12.725 2.598 -19.659 1.00 89.94 91 MET A O 1
ATOM 755 N N . LEU A 1 92 ? 14.381 4.073 -19.947 1.00 88.38 92 LEU A N 1
ATOM 756 C CA . LEU A 1 92 ? 14.601 4.287 -18.513 1.00 88.38 92 LEU A CA 1
ATOM 757 C C . LEU A 1 92 ? 13.361 4.871 -17.822 1.00 88.38 92 LEU A C 1
ATOM 759 O O . LEU A 1 92 ? 12.969 4.397 -16.755 1.00 88.38 92 LEU A O 1
ATOM 763 N N . MET A 1 93 ? 12.684 5.845 -18.436 1.00 90.69 93 MET A N 1
ATOM 764 C CA . MET A 1 93 ? 11.443 6.401 -17.885 1.00 90.69 93 MET A CA 1
ATOM 765 C C . MET A 1 93 ? 10.339 5.341 -17.780 1.00 90.69 93 MET A C 1
ATOM 767 O O . MET A 1 93 ? 9.653 5.270 -16.755 1.00 90.69 93 MET A O 1
ATOM 771 N N . THR A 1 94 ? 10.201 4.468 -18.784 1.00 90.25 94 THR A N 1
ATOM 772 C CA . THR A 1 94 ? 9.236 3.355 -18.728 1.00 90.25 94 THR A CA 1
ATOM 773 C C . THR A 1 94 ? 9.556 2.342 -17.627 1.00 90.25 94 THR A C 1
ATOM 775 O O . THR A 1 94 ? 8.635 1.769 -17.048 1.00 90.25 94 THR A O 1
ATOM 778 N N . PHE A 1 95 ? 10.831 2.172 -17.267 1.00 90.12 95 PHE A N 1
ATOM 779 C CA . PHE A 1 95 ? 11.247 1.332 -16.145 1.00 90.12 95 PHE A CA 1
ATOM 780 C C . PHE A 1 95 ? 10.928 1.959 -14.778 1.00 90.12 95 PHE A C 1
ATOM 782 O O . PHE A 1 95 ? 10.407 1.286 -13.886 1.00 90.12 95 PHE A O 1
ATOM 789 N N . PHE A 1 96 ? 11.185 3.258 -14.600 1.00 88.56 96 PHE A N 1
ATOM 790 C CA . PHE A 1 96 ? 10.929 3.932 -13.321 1.00 88.56 96 PHE A CA 1
ATOM 791 C C . PHE A 1 96 ? 9.437 4.149 -13.033 1.00 88.56 96 PHE A C 1
ATOM 793 O O . PHE A 1 96 ? 9.031 4.192 -11.867 1.00 88.56 96 PHE A O 1
ATOM 800 N N . TYR A 1 97 ? 8.599 4.246 -14.066 1.00 90.00 97 TYR A N 1
ATOM 801 C CA . TYR A 1 97 ? 7.164 4.490 -13.922 1.00 90.00 97 TYR A CA 1
ATOM 802 C C . TYR A 1 97 ? 6.429 3.480 -13.006 1.00 90.00 97 TYR A C 1
ATOM 804 O O . TYR A 1 97 ? 5.823 3.910 -12.013 1.00 90.00 97 TYR A O 1
ATOM 812 N N . PRO A 1 98 ? 6.490 2.151 -13.235 1.00 88.31 98 PRO A N 1
ATOM 813 C CA . PRO A 1 98 ? 5.835 1.189 -12.353 1.00 88.31 98 PRO A CA 1
ATOM 814 C C . PRO A 1 98 ? 6.429 1.170 -10.945 1.00 88.31 98 PRO A C 1
ATOM 816 O O . PRO A 1 98 ? 5.680 0.978 -9.989 1.00 88.31 98 PRO A O 1
ATOM 819 N N . ILE A 1 99 ? 7.728 1.442 -10.769 1.00 87.56 99 ILE A N 1
ATOM 820 C CA . ILE A 1 99 ? 8.352 1.542 -9.437 1.00 87.56 99 ILE A CA 1
ATOM 821 C C . ILE A 1 99 ? 7.657 2.637 -8.614 1.00 87.56 99 ILE A C 1
ATOM 823 O O . ILE A 1 99 ? 7.268 2.414 -7.461 1.00 87.56 99 ILE A O 1
ATOM 827 N N . ILE A 1 100 ? 7.415 3.803 -9.220 1.00 88.75 100 ILE A N 1
ATOM 828 C CA . ILE A 1 100 ? 6.687 4.899 -8.573 1.00 88.75 100 ILE A CA 1
ATOM 829 C C . ILE A 1 100 ? 5.244 4.480 -8.270 1.00 88.75 100 ILE A C 1
ATOM 831 O O . ILE A 1 100 ? 4.773 4.718 -7.152 1.00 88.75 100 ILE A O 1
ATOM 835 N N . LEU A 1 101 ? 4.546 3.825 -9.201 1.00 87.56 101 LEU A N 1
ATOM 836 C CA . LEU A 1 101 ? 3.185 3.328 -8.962 1.00 87.56 101 LEU A CA 1
ATOM 837 C C . LEU A 1 101 ? 3.128 2.340 -7.788 1.00 87.56 101 LEU A C 1
ATOM 839 O O . LEU A 1 101 ? 2.333 2.539 -6.864 1.00 87.56 101 LEU A O 1
ATOM 843 N N . TYR A 1 102 ? 4.011 1.341 -7.743 1.00 86.62 102 TYR A N 1
ATOM 844 C CA . TYR A 1 102 ? 4.098 0.388 -6.633 1.00 86.62 102 TYR A CA 1
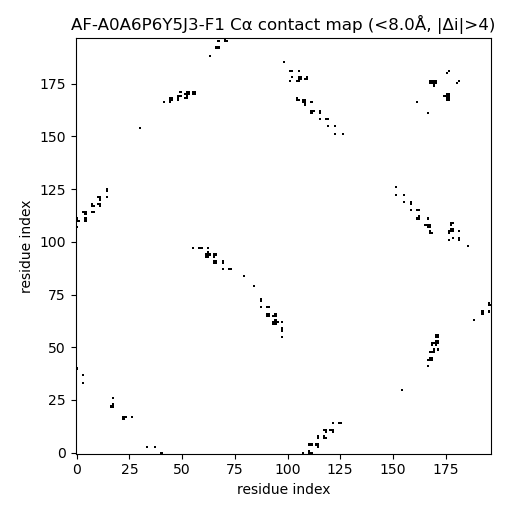ATOM 845 C C . TYR A 1 102 ? 4.391 1.082 -5.295 1.00 86.62 102 TYR A C 1
ATOM 847 O O . TYR A 1 102 ? 3.815 0.717 -4.261 1.00 86.62 102 TYR A O 1
ATOM 855 N N . SER A 1 103 ? 5.211 2.138 -5.292 1.00 85.19 103 SER A N 1
ATOM 856 C CA . SER A 1 103 ? 5.474 2.940 -4.089 1.00 85.19 103 SER A CA 1
ATOM 857 C C . SER A 1 103 ? 4.215 3.640 -3.554 1.00 85.19 103 SER A C 1
ATOM 859 O O . SER A 1 103 ? 4.063 3.819 -2.345 1.00 85.19 103 SER A O 1
ATOM 861 N N . ARG A 1 104 ? 3.287 4.036 -4.435 1.00 85.00 104 ARG A N 1
ATOM 862 C CA . ARG A 1 104 ? 2.022 4.683 -4.058 1.00 85.00 104 ARG A CA 1
ATOM 863 C C . ARG A 1 104 ? 1.002 3.658 -3.587 1.00 85.00 104 ARG A C 1
ATOM 865 O O . ARG A 1 104 ? 0.385 3.856 -2.541 1.00 85.00 104 ARG A O 1
ATOM 872 N N . VAL A 1 105 ? 0.876 2.555 -4.317 1.00 86.44 105 VAL A N 1
ATOM 873 C CA . VAL A 1 105 ? -0.052 1.461 -4.014 1.00 86.44 105 VAL A CA 1
ATOM 874 C C . VAL A 1 105 ? 0.271 0.821 -2.661 1.00 86.44 105 VAL A C 1
ATOM 876 O O . VAL A 1 105 ? -0.622 0.639 -1.835 1.00 86.44 105 VAL A O 1
ATOM 879 N N . SER A 1 106 ? 1.553 0.590 -2.367 1.00 85.06 106 SER A N 1
ATOM 880 C CA . SER A 1 106 ? 2.004 0.007 -1.094 1.00 85.06 106 SER A CA 1
ATOM 881 C C . SER A 1 106 ? 1.739 0.882 0.140 1.00 85.06 106 SER A C 1
ATOM 883 O O . SER A 1 106 ? 1.727 0.368 1.261 1.00 85.06 106 SER A O 1
ATOM 885 N N . ARG A 1 107 ? 1.471 2.189 -0.020 1.00 83.62 107 ARG A N 1
ATOM 886 C CA . ARG A 1 107 ? 1.114 3.072 1.108 1.00 83.62 107 ARG A CA 1
ATOM 887 C C . ARG A 1 107 ? -0.277 2.771 1.661 1.00 83.62 107 ARG A C 1
ATOM 889 O O . ARG A 1 107 ? -0.486 2.925 2.862 1.00 83.62 107 ARG A O 1
ATOM 896 N N . LEU A 1 108 ? -1.218 2.319 0.834 1.00 84.50 108 LEU A N 1
ATOM 897 C CA . LEU A 1 108 ? -2.596 2.036 1.253 1.00 84.50 108 LEU A CA 1
ATOM 898 C C . LEU A 1 108 ? -2.697 1.028 2.411 1.00 84.50 108 LEU A C 1
ATOM 900 O O . LEU A 1 108 ? -3.277 1.404 3.436 1.00 84.50 108 LEU A O 1
ATOM 904 N N . PRO A 1 109 ? -2.104 -0.182 2.331 1.00 84.50 109 PRO A N 1
ATOM 905 C CA . PRO A 1 109 ? -2.149 -1.130 3.443 1.00 84.50 109 PRO A CA 1
ATOM 906 C C . PRO A 1 109 ? -1.439 -0.591 4.689 1.00 84.50 109 PRO A C 1
ATOM 908 O O . PRO A 1 109 ? -1.939 -0.763 5.797 1.00 84.50 109 PRO A O 1
ATOM 911 N N . THR A 1 110 ? -0.328 0.142 4.533 1.00 84.44 110 THR A N 1
ATOM 912 C CA . THR A 1 110 ? 0.370 0.739 5.688 1.00 84.44 110 THR A CA 1
ATOM 913 C C . THR A 1 110 ? -0.472 1.804 6.392 1.00 84.44 110 THR A C 1
ATOM 915 O O . THR A 1 110 ? -0.523 1.844 7.618 1.00 84.44 110 THR A O 1
ATOM 918 N N . CYS A 1 111 ? -1.201 2.639 5.643 1.00 82.81 111 CYS A N 1
ATOM 919 C CA . CYS A 1 111 ? -2.134 3.597 6.225 1.00 82.81 111 CYS A CA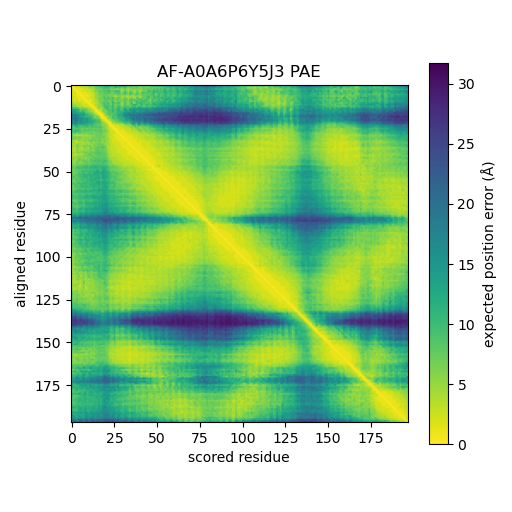 1
ATOM 920 C C . CYS A 1 111 ? -3.299 2.897 6.936 1.00 82.81 111 CYS A C 1
ATOM 922 O O . CYS A 1 111 ? -3.726 3.381 7.982 1.00 82.81 111 CYS A O 1
ATOM 924 N N . ASN A 1 112 ? -3.803 1.777 6.401 1.00 87.06 112 ASN A N 1
ATOM 925 C CA . ASN A 1 112 ? -4.834 0.979 7.069 1.00 87.06 112 ASN A CA 1
ATOM 926 C C . ASN A 1 112 ? -4.324 0.441 8.415 1.00 87.06 112 ASN A C 1
ATOM 928 O O . ASN A 1 112 ? -4.975 0.659 9.429 1.00 87.06 112 ASN A O 1
ATOM 932 N N . GLN A 1 113 ? -3.120 -0.142 8.447 1.00 86.94 113 GLN A N 1
ATOM 933 C CA . GLN A 1 113 ? -2.482 -0.655 9.670 1.00 86.94 113 GLN A CA 1
ATOM 934 C C . GLN A 1 113 ? -2.204 0.432 10.720 1.00 86.94 113 GLN A C 1
ATOM 936 O O . GLN A 1 113 ? -2.375 0.224 11.919 1.00 86.94 113 GLN A O 1
ATOM 941 N N . LEU A 1 114 ? -1.773 1.622 10.297 1.00 84.56 114 LEU A N 1
ATOM 942 C CA . LEU A 1 114 ? -1.608 2.741 11.228 1.00 84.56 114 LEU A CA 1
ATOM 943 C C . LEU A 1 114 ? -2.962 3.183 11.788 1.00 84.56 114 LEU A C 1
ATOM 945 O O . LEU A 1 114 ? -3.091 3.409 12.989 1.00 84.56 114 LEU A O 1
ATOM 949 N N . CYS A 1 115 ? -3.982 3.266 10.933 1.00 85.88 115 CYS A N 1
ATOM 950 C CA . CYS A 1 115 ? -5.332 3.633 11.340 1.00 85.88 115 CYS A CA 1
ATOM 951 C C . CYS A 1 115 ? -5.926 2.618 12.334 1.00 85.88 115 CYS A C 1
ATOM 953 O O . CYS A 1 115 ? -6.457 3.039 13.362 1.00 85.88 115 CYS A O 1
ATOM 955 N N . THR A 1 116 ? -5.768 1.307 12.102 1.00 86.31 116 THR A N 1
ATOM 956 C CA . THR A 1 116 ? -6.195 0.271 13.060 1.00 86.31 116 THR A CA 1
ATOM 957 C C . THR A 1 116 ? -5.487 0.429 14.398 1.00 86.31 116 THR A C 1
ATOM 959 O O . THR A 1 116 ? -6.153 0.411 15.430 1.00 86.31 116 THR A O 1
ATOM 962 N N . LYS A 1 117 ? -4.169 0.670 14.406 1.00 88.06 117 LYS A N 1
ATOM 963 C CA . LYS A 1 117 ? -3.396 0.887 15.638 1.00 88.06 117 LYS A CA 1
ATOM 964 C C . LYS A 1 117 ? -3.905 2.087 16.440 1.00 88.06 117 LYS A C 1
ATOM 966 O O . LYS A 1 117 ? -4.083 1.977 17.652 1.00 88.06 117 LYS A O 1
ATOM 971 N N . TYR A 1 118 ? -4.176 3.218 15.785 1.00 85.56 118 TYR A N 1
ATOM 972 C CA . TYR A 1 118 ? -4.726 4.400 16.460 1.00 85.56 118 TYR A CA 1
ATOM 973 C C . TYR A 1 118 ? -6.126 4.149 17.022 1.00 85.56 118 TYR A C 1
ATOM 975 O O . TYR A 1 118 ? -6.397 4.514 18.165 1.00 85.56 118 TYR A O 1
ATOM 983 N N . LEU A 1 119 ? -7.003 3.496 16.257 1.00 86.12 119 LEU A N 1
ATOM 984 C CA . LEU A 1 119 ? -8.350 3.163 16.720 1.00 86.12 119 LEU A CA 1
ATOM 985 C C . LEU A 1 119 ? -8.332 2.167 17.881 1.00 86.12 119 LEU A C 1
ATOM 987 O O . LEU A 1 119 ? -9.107 2.323 18.820 1.00 86.12 119 LEU A O 1
ATOM 991 N N . LEU A 1 120 ? -7.440 1.176 17.846 1.00 88.12 120 LEU A N 1
ATOM 992 C CA . LEU A 1 120 ? -7.314 0.168 18.896 1.00 88.12 120 LEU A CA 1
ATOM 993 C C . LEU A 1 120 ? -6.798 0.794 20.195 1.00 88.12 120 LEU A C 1
ATOM 995 O O . LEU A 1 120 ? -7.380 0.573 21.254 1.00 88.12 120 LEU A O 1
ATOM 999 N N . ASN A 1 121 ? -5.783 1.659 20.106 1.00 86.75 121 ASN A N 1
ATOM 1000 C CA . ASN A 1 121 ? -5.298 2.435 21.249 1.00 86.75 121 ASN A CA 1
ATOM 1001 C C . ASN A 1 121 ? -6.390 3.342 21.828 1.00 86.75 121 ASN A C 1
ATOM 1003 O O . ASN A 1 121 ? -6.525 3.456 23.047 1.00 86.75 121 ASN A O 1
ATOM 1007 N N . TRP A 1 122 ? -7.177 3.985 20.964 1.00 83.31 122 TRP A N 1
ATO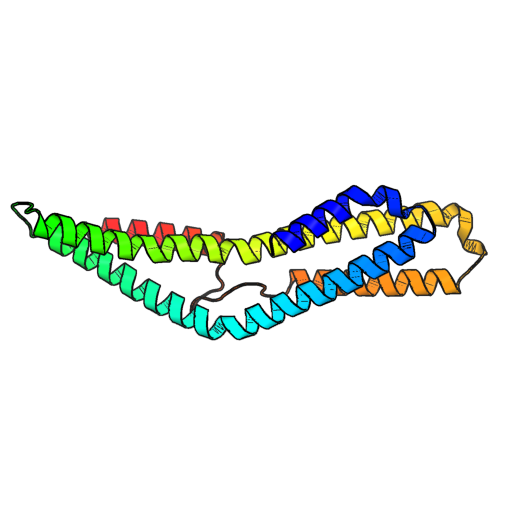M 1008 C CA . TRP A 1 122 ? -8.300 4.808 21.393 1.00 83.31 122 TRP A CA 1
ATOM 1009 C C . TRP A 1 122 ? -9.369 3.974 22.110 1.00 83.31 122 TRP A C 1
ATOM 1011 O O . TRP A 1 122 ? -9.777 4.343 23.212 1.00 83.31 122 TRP A O 1
ATOM 1021 N N . LEU A 1 123 ? -9.757 2.816 21.562 1.00 83.44 123 LEU A N 1
ATOM 1022 C CA . LEU A 1 123 ? -10.709 1.914 22.212 1.00 83.44 123 LEU A CA 1
ATOM 1023 C C . LEU A 1 123 ? -10.204 1.421 23.569 1.00 83.44 123 LEU A C 1
ATOM 1025 O O . LEU A 1 123 ? -10.937 1.545 24.551 1.00 83.44 123 LEU A O 1
ATOM 1029 N N . ALA A 1 124 ? -8.956 0.959 23.660 1.00 83.62 124 ALA A N 1
ATOM 1030 C CA . ALA A 1 124 ? -8.361 0.501 24.916 1.00 83.62 124 ALA A CA 1
ATOM 1031 C C . ALA A 1 124 ? -8.401 1.593 26.001 1.00 83.62 124 ALA A C 1
ATOM 1033 O O . ALA A 1 124 ? -8.817 1.343 27.133 1.00 83.62 124 ALA A O 1
ATOM 1034 N N . ARG A 1 125 ? -8.066 2.840 25.639 1.00 81.44 125 ARG A N 1
ATOM 1035 C CA . ARG A 1 125 ? -8.148 3.994 26.550 1.00 81.44 125 ARG A CA 1
ATOM 1036 C C . ARG A 1 125 ? -9.581 4.296 26.978 1.00 81.44 125 ARG A C 1
ATOM 1038 O O . ARG A 1 125 ? -9.820 4.546 28.156 1.00 81.44 125 ARG A O 1
ATOM 1045 N N . THR A 1 126 ? -10.541 4.262 26.052 1.00 75.69 126 THR A N 1
ATOM 1046 C CA . THR A 1 126 ? -11.954 4.498 26.393 1.00 75.69 126 THR A CA 1
ATOM 1047 C C . THR A 1 126 ? -12.510 3.418 27.318 1.00 75.69 126 THR A C 1
ATOM 1049 O O . THR A 1 126 ? -13.209 3.747 28.271 1.00 75.69 126 THR A O 1
ATOM 1052 N N . GLN A 1 127 ? -12.157 2.150 27.095 1.00 78.69 127 GLN A N 1
ATOM 1053 C CA . GLN A 1 127 ? -12.572 1.028 27.939 1.00 78.69 127 GLN A CA 1
ATOM 1054 C C . GLN A 1 127 ? -11.983 1.142 29.345 1.00 78.69 127 GLN A C 1
ATOM 1056 O O . GLN A 1 127 ? -12.721 1.027 30.321 1.00 78.69 127 GLN A O 1
ATOM 1061 N N . TRP A 1 128 ? -10.689 1.451 29.456 1.00 79.62 128 TRP A N 1
ATOM 1062 C CA . TRP A 1 128 ? -10.033 1.660 30.747 1.00 79.62 128 TRP A CA 1
ATOM 1063 C C . TRP A 1 128 ? -10.660 2.813 31.544 1.00 79.62 128 TRP A C 1
ATOM 1065 O O . TRP A 1 128 ? -10.925 2.672 32.737 1.00 79.62 128 TRP A O 1
ATOM 1075 N N . LEU A 1 129 ? -10.975 3.933 30.885 1.00 73.62 129 LEU A N 1
ATOM 1076 C CA . LEU A 1 129 ? -11.645 5.070 31.526 1.00 73.62 129 LEU A CA 1
ATOM 1077 C C . LEU A 1 129 ? -13.059 4.720 32.005 1.00 73.62 129 LEU A C 1
ATOM 1079 O O . LEU A 1 129 ? -13.429 5.088 33.118 1.00 73.62 129 LEU A O 1
ATOM 1083 N N . ILE A 1 130 ? -13.834 3.993 31.193 1.00 70.19 130 ILE A N 1
ATOM 1084 C CA . ILE A 1 130 ? -15.177 3.531 31.568 1.00 70.19 130 ILE A CA 1
ATOM 1085 C C . ILE A 1 130 ? -15.105 2.616 32.796 1.00 70.19 130 ILE A C 1
ATOM 1087 O O . ILE A 1 130 ? -15.916 2.768 33.705 1.00 70.19 130 ILE A O 1
ATOM 1091 N N . LEU A 1 131 ? -14.131 1.702 32.856 1.00 71.62 131 LEU A N 1
ATOM 1092 C CA . LEU A 1 131 ? -13.924 0.826 34.014 1.00 71.62 131 LEU A CA 1
ATOM 1093 C C . LEU A 1 131 ? -13.572 1.637 35.272 1.00 71.62 131 LEU A C 1
ATOM 1095 O O . LEU A 1 131 ? -14.280 1.540 36.269 1.00 71.62 131 LEU A O 1
ATOM 1099 N N . LYS A 1 132 ? -12.582 2.535 35.186 1.00 71.69 132 LYS A N 1
ATOM 1100 C CA . LYS A 1 132 ? -12.127 3.372 36.313 1.00 71.69 132 LYS A CA 1
ATOM 1101 C C . LYS A 1 132 ? -13.218 4.285 36.885 1.00 71.69 132 LYS A C 1
ATOM 1103 O O . LYS A 1 132 ? -13.219 4.595 38.073 1.00 71.69 132 LYS A O 1
ATOM 1108 N N . GLN A 1 133 ? -14.135 4.766 36.048 1.00 64.44 133 GLN A N 1
ATOM 1109 C CA . GLN A 1 133 ? -1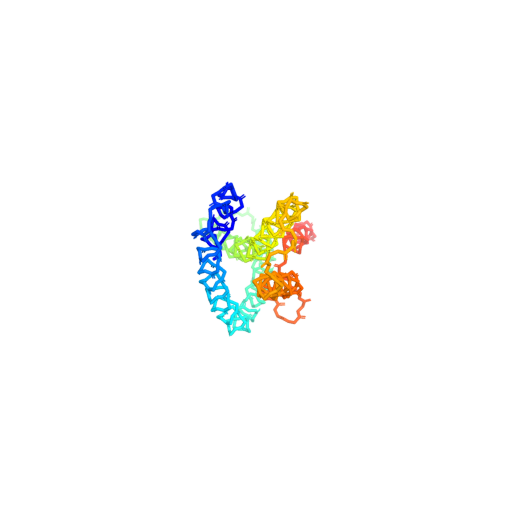5.239 5.628 36.482 1.00 64.44 133 GLN A CA 1
ATOM 1110 C C . GLN A 1 133 ? -16.413 4.824 37.069 1.00 64.44 133 GLN A C 1
ATOM 1112 O O . GLN A 1 133 ? -17.185 5.357 37.871 1.00 64.44 133 GLN A O 1
ATOM 1117 N N . ASN A 1 134 ? -16.537 3.549 36.688 1.00 53.69 134 ASN A N 1
ATOM 1118 C CA . ASN A 1 134 ? -17.606 2.659 37.127 1.00 53.69 134 ASN A CA 1
ATOM 1119 C C . ASN A 1 134 ? -17.394 2.114 38.540 1.00 53.69 134 ASN A C 1
ATOM 1121 O O . ASN A 1 134 ? -18.398 1.971 39.233 1.00 53.69 134 ASN A O 1
ATOM 1125 N N . ASP A 1 135 ? -16.158 1.957 39.025 1.00 54.88 135 ASP A N 1
ATOM 1126 C CA . ASP A 1 135 ? -15.877 1.562 40.422 1.00 54.88 135 ASP A CA 1
ATOM 1127 C C . ASP A 1 135 ? -16.584 2.458 41.466 1.00 54.88 135 ASP A C 1
ATOM 1129 O O . ASP A 1 135 ? -16.788 2.054 42.605 1.00 54.88 135 ASP A O 1
ATOM 1133 N N . ARG A 1 136 ? -17.038 3.663 41.075 1.00 51.69 136 ARG A N 1
ATOM 1134 C CA . ARG A 1 136 ? -17.793 4.605 41.924 1.00 51.69 136 ARG A CA 1
ATOM 1135 C C . ARG A 1 136 ? -19.316 4.662 41.684 1.00 51.69 136 ARG A C 1
ATOM 1137 O O . ARG A 1 136 ? -20.000 5.357 42.427 1.00 51.69 136 ARG A O 1
ATOM 1144 N N . LYS A 1 137 ? -19.874 4.021 40.642 1.00 52.72 137 LYS A N 1
ATOM 1145 C CA . LYS A 1 137 ? -21.282 4.214 40.187 1.00 52.72 137 LYS A CA 1
ATOM 1146 C C . LYS A 1 137 ? -22.062 2.934 39.829 1.00 52.72 137 LYS A C 1
ATOM 1148 O O . LYS A 1 137 ? -23.205 3.038 39.380 1.00 52.72 137 LYS A O 1
ATOM 1153 N N . ILE A 1 138 ? -21.481 1.747 40.029 1.00 50.41 138 ILE A N 1
ATOM 1154 C CA . ILE A 1 138 ? -22.008 0.430 39.600 1.00 50.41 138 ILE A CA 1
ATOM 1155 C C . ILE A 1 138 ? -23.471 0.140 40.002 1.00 50.41 138 ILE A C 1
ATOM 1157 O O . ILE A 1 138 ? -24.140 -0.623 39.305 1.00 50.41 138 ILE A O 1
ATOM 1161 N N . LEU A 1 139 ? -24.023 0.771 41.043 1.00 49.97 139 LEU A N 1
ATOM 1162 C CA . LEU A 1 139 ? -25.350 0.409 41.556 1.00 49.97 139 LEU A CA 1
ATOM 1163 C C . LEU A 1 139 ? -26.553 0.882 40.703 1.00 49.97 139 LEU A C 1
ATOM 1165 O O . LEU A 1 139 ? -27.624 0.294 40.801 1.00 49.97 139 LEU A O 1
ATOM 1169 N N . ILE A 1 140 ? -26.433 1.924 39.866 1.00 52.34 140 ILE A N 1
ATOM 1170 C CA . ILE A 1 140 ? -27.628 2.732 39.519 1.00 52.34 140 ILE A CA 1
ATOM 1171 C C . ILE A 1 140 ? -28.270 2.418 38.149 1.00 52.34 140 ILE A C 1
ATOM 1173 O O . ILE A 1 140 ? -29.427 2.774 37.941 1.00 52.34 140 ILE A O 1
ATOM 1177 N N . ASN A 1 141 ? -27.619 1.740 37.184 1.00 57.94 141 ASN A N 1
ATOM 1178 C CA . ASN A 1 141 ? -28.311 1.473 35.903 1.00 57.94 141 ASN A CA 1
ATOM 1179 C C . ASN A 1 141 ? -27.727 0.345 35.016 1.00 57.94 141 ASN A C 1
ATOM 1181 O O . ASN A 1 141 ? -26.969 0.571 34.070 1.00 57.94 141 ASN A O 1
ATOM 1185 N N . LYS A 1 142 ? -28.163 -0.901 35.248 1.00 60.44 142 LYS A N 1
ATOM 1186 C CA . LYS A 1 142 ? -27.760 -2.106 34.483 1.00 60.44 142 LYS A CA 1
ATOM 1187 C C . LYS A 1 142 ? -28.056 -2.005 32.970 1.00 60.44 142 LYS A C 1
ATOM 1189 O O . LYS A 1 142 ? -27.289 -2.504 32.144 1.00 60.44 142 LYS A O 1
ATOM 1194 N N . LYS A 1 143 ? -29.145 -1.317 32.588 1.00 61.50 143 LYS A N 1
ATOM 1195 C CA . LYS A 1 143 ? -29.580 -1.152 31.182 1.00 61.50 143 LYS A CA 1
ATOM 1196 C C . LYS A 1 143 ? -28.669 -0.229 30.363 1.00 61.50 143 LYS A C 1
ATOM 1198 O O . LYS A 1 143 ? -28.441 -0.496 29.181 1.00 61.50 143 LYS A O 1
ATOM 1203 N N . SER A 1 144 ? -28.145 0.853 30.946 1.00 60.94 144 SER A N 1
ATOM 1204 C CA . SER A 1 1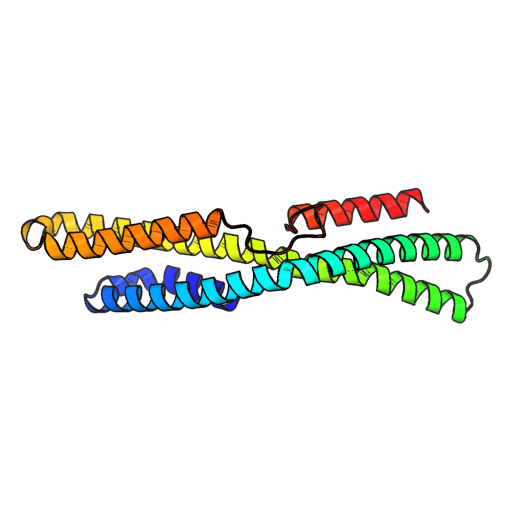44 ? -27.227 1.757 30.231 1.00 60.94 144 SER A CA 1
ATOM 1205 C C . SER A 1 144 ? -25.857 1.103 30.032 1.00 60.94 144 SER A C 1
ATOM 1207 O O . SER A 1 144 ? -25.287 1.201 28.944 1.00 60.94 144 SER A O 1
ATOM 1209 N N . TYR A 1 145 ? -25.391 0.338 31.024 1.00 62.22 145 TYR A N 1
ATOM 1210 C CA . TYR A 1 145 ? -24.159 -0.445 30.950 1.00 62.22 145 TYR A CA 1
ATOM 1211 C C . TYR A 1 145 ? -24.192 -1.479 29.814 1.00 62.22 145 TYR A C 1
ATOM 1213 O O . TYR A 1 145 ? -23.278 -1.527 28.991 1.00 62.22 145 TYR A O 1
ATOM 1221 N N . GLN A 1 146 ? -25.283 -2.244 29.686 1.00 63.28 146 GLN A N 1
ATOM 1222 C CA . GLN A 1 146 ? -25.447 -3.206 28.588 1.00 63.28 146 GLN A CA 1
ATOM 1223 C C . GLN A 1 146 ? -25.405 -2.544 27.201 1.00 63.28 146 GLN A C 1
ATOM 1225 O O . GLN A 1 146 ? -24.803 -3.093 26.277 1.00 63.28 146 GLN A O 1
ATOM 1230 N N . LYS A 1 147 ? -26.003 -1.354 27.032 1.00 65.94 147 LYS A N 1
ATOM 1231 C CA . LYS A 1 147 ? -25.953 -0.616 25.755 1.00 65.94 147 LYS A CA 1
ATOM 1232 C C . LYS A 1 147 ? -24.535 -0.154 25.406 1.00 65.94 147 LYS A C 1
ATOM 1234 O O . LYS A 1 147 ? -24.136 -0.278 24.249 1.00 65.94 147 LYS A O 1
ATOM 1239 N N . ILE A 1 148 ? -23.776 0.342 26.384 1.00 68.50 148 ILE A N 1
ATOM 1240 C CA . ILE A 1 148 ? -22.384 0.785 26.195 1.00 68.50 148 ILE A CA 1
ATOM 1241 C C . ILE A 1 148 ? -21.480 -0.412 25.865 1.00 68.50 148 ILE A C 1
ATOM 1243 O O . ILE A 1 148 ? -20.702 -0.351 24.913 1.00 68.50 148 ILE A O 1
ATOM 1247 N N . SER A 1 149 ? -21.642 -1.526 26.586 1.00 67.38 149 SER A N 1
ATOM 1248 C CA . SER A 1 149 ? -20.892 -2.767 26.363 1.00 67.38 149 SER A CA 1
ATOM 1249 C C . SER A 1 149 ? -21.108 -3.333 24.954 1.00 67.38 149 SER A C 1
ATOM 1251 O O . SER A 1 149 ? -20.140 -3.594 24.239 1.00 67.38 149 SER A O 1
ATOM 1253 N N . ARG A 1 150 ? -22.363 -3.401 24.480 1.00 73.69 150 ARG A N 1
ATOM 1254 C CA . ARG A 1 150 ? -22.678 -3.843 23.107 1.00 73.69 150 ARG A CA 1
ATOM 1255 C C . ARG A 1 150 ? -22.004 -2.982 22.038 1.00 73.69 150 ARG A C 1
ATOM 1257 O O . ARG A 1 150 ? -21.535 -3.513 21.034 1.00 73.69 150 ARG A O 1
ATOM 1264 N N . TYR A 1 151 ? -21.944 -1.664 22.240 1.00 73.81 151 TYR A N 1
ATOM 1265 C CA . TYR A 1 151 ? -21.297 -0.760 21.284 1.00 73.81 151 TYR A CA 1
ATOM 1266 C C . TYR A 1 151 ? -19.780 -0.956 21.247 1.00 73.81 151 TYR A C 1
ATOM 1268 O O . TYR A 1 151 ? -19.209 -1.052 20.164 1.00 73.81 151 TYR A O 1
ATOM 1276 N N . SER A 1 152 ? -19.158 -1.071 22.422 1.00 73.81 152 SER A N 1
ATOM 1277 C CA . SER A 1 152 ? -17.725 -1.344 22.570 1.00 73.81 152 SER A CA 1
ATOM 1278 C C . SER A 1 152 ? -17.334 -2.674 21.918 1.00 73.81 152 SER A C 1
ATOM 1280 O O . SER A 1 152 ? -16.356 -2.750 21.172 1.00 73.81 152 SER A O 1
ATOM 1282 N N . PHE A 1 153 ? -18.158 -3.709 22.114 1.00 80.31 153 PHE A N 1
ATOM 1283 C CA . PHE A 1 153 ? -17.978 -5.015 21.486 1.00 80.31 153 PHE A CA 1
ATOM 1284 C C . PHE A 1 153 ? -18.069 -4.934 19.957 1.00 80.31 153 PHE A C 1
ATOM 1286 O O . PHE A 1 153 ? -17.184 -5.428 19.259 1.00 80.31 153 PHE A O 1
ATOM 1293 N N . LYS A 1 154 ? -19.079 -4.231 19.422 1.00 85.56 154 LYS A N 1
ATOM 1294 C CA . LYS A 1 154 ? -19.221 -4.011 17.974 1.00 85.56 154 LYS A CA 1
ATOM 1295 C C . LYS A 1 154 ? -18.013 -3.279 17.379 1.00 85.56 154 LYS A C 1
ATOM 1297 O O . LYS A 1 154 ? -17.530 -3.682 16.323 1.00 85.56 154 LYS A O 1
ATOM 1302 N N . SER A 1 155 ? -17.512 -2.226 18.029 1.00 83.69 155 SER A N 1
ATOM 1303 C CA . SER A 1 155 ? -16.318 -1.511 17.555 1.00 83.69 155 SER A CA 1
ATOM 1304 C C . SER A 1 155 ? -15.055 -2.370 17.632 1.00 83.69 155 SER A C 1
ATOM 1306 O O . SER A 1 155 ? -14.260 -2.338 16.699 1.00 83.69 155 SER A O 1
ATOM 1308 N N . ASN A 1 156 ? -14.894 -3.183 18.682 1.00 86.62 156 ASN A N 1
ATOM 1309 C CA . ASN A 1 156 ? -13.771 -4.116 18.807 1.00 86.62 156 ASN A CA 1
ATOM 1310 C C . ASN A 1 156 ? -13.764 -5.142 17.665 1.00 86.62 156 ASN A C 1
ATOM 1312 O O . ASN A 1 156 ? -12.745 -5.293 16.993 1.00 86.62 156 ASN A O 1
ATOM 1316 N N . LEU A 1 157 ? -14.903 -5.793 17.403 1.00 86.94 157 LEU A N 1
ATOM 1317 C CA . LEU A 1 157 ? -15.043 -6.734 16.287 1.00 86.94 157 LEU A CA 1
ATOM 1318 C C . LEU A 1 157 ? -14.740 -6.065 14.946 1.00 86.94 157 LEU A C 1
ATOM 1320 O O . LEU A 1 157 ? -14.039 -6.625 14.108 1.00 86.94 157 LEU A O 1
ATOM 1324 N N . PHE A 1 158 ? -15.222 -4.838 14.751 1.00 88.94 158 PHE A N 1
ATOM 1325 C CA . PHE A 1 158 ? -14.940 -4.095 13.531 1.00 88.94 158 PHE A CA 1
ATOM 1326 C C . PHE A 1 158 ? -13.442 -3.811 13.351 1.00 88.94 158 PHE A C 1
ATOM 1328 O O . PHE A 1 158 ? -12.930 -3.999 12.251 1.00 88.94 158 PHE A O 1
ATOM 1335 N N . ILE A 1 159 ? -12.717 -3.415 14.404 1.00 87.12 159 ILE A N 1
ATOM 1336 C CA . ILE A 1 159 ? -11.261 -3.223 14.318 1.00 87.12 159 ILE A CA 1
ATOM 1337 C C . ILE A 1 159 ? -10.542 -4.545 14.031 1.00 87.12 159 ILE A C 1
ATOM 1339 O O . ILE A 1 159 ? -9.606 -4.555 13.236 1.00 87.12 159 ILE A O 1
ATOM 1343 N N . GLN A 1 160 ? -10.972 -5.660 14.628 1.00 87.06 160 GLN A N 1
ATOM 1344 C CA . GLN A 1 160 ? -10.397 -6.978 14.333 1.00 87.06 160 GLN A CA 1
ATOM 1345 C C . GLN A 1 160 ? -10.568 -7.341 12.852 1.00 87.06 160 GLN A C 1
ATOM 1347 O O . GLN A 1 160 ? -9.606 -7.749 12.201 1.00 87.06 160 GLN A O 1
ATOM 1352 N N . ILE A 1 161 ? -11.756 -7.101 12.288 1.00 86.12 161 ILE A N 1
ATOM 1353 C CA . ILE A 1 161 ? -12.018 -7.272 10.852 1.00 86.12 161 ILE A CA 1
ATOM 1354 C C . ILE A 1 161 ? -11.141 -6.323 10.026 1.00 86.12 161 ILE A C 1
ATOM 1356 O O . ILE A 1 161 ? -10.549 -6.740 9.038 1.00 86.12 161 ILE A O 1
ATOM 1360 N N . MET A 1 162 ? -11.010 -5.062 10.439 1.00 85.19 162 MET A N 1
ATOM 1361 C CA . MET A 1 162 ? -10.180 -4.053 9.771 1.00 85.19 162 MET A CA 1
ATOM 1362 C C . MET A 1 162 ? -8.681 -4.392 9.797 1.00 85.19 162 MET A C 1
ATOM 1364 O O . MET A 1 162 ? -7.934 -3.958 8.925 1.00 85.19 162 MET A O 1
ATOM 1368 N N . ASN A 1 163 ? -8.225 -5.139 10.801 1.00 84.12 163 ASN A N 1
ATOM 1369 C CA . ASN A 1 163 ? -6.844 -5.601 10.900 1.00 84.12 163 ASN A CA 1
ATOM 1370 C C . ASN A 1 163 ? -6.590 -6.844 10.038 1.00 84.12 163 ASN A C 1
ATOM 1372 O O . ASN A 1 163 ? -5.523 -6.974 9.444 1.00 84.12 163 ASN A O 1
ATOM 1376 N N . ASN A 1 164 ? -7.576 -7.739 9.961 1.00 83.06 164 ASN A N 1
ATOM 1377 C CA . ASN A 1 164 ? -7.468 -8.994 9.219 1.00 83.06 164 ASN A CA 1
A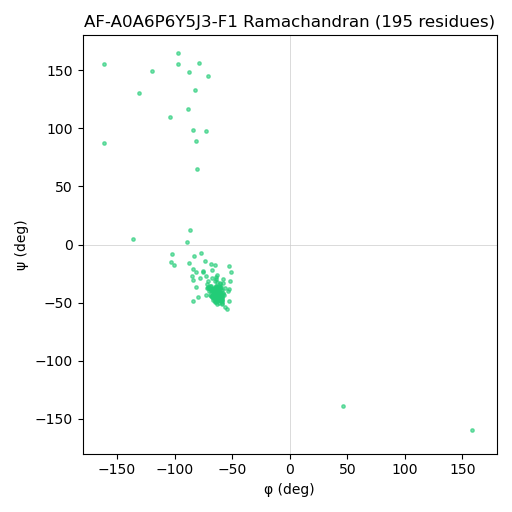TOM 1378 C C . ASN A 1 164 ? -7.851 -8.856 7.739 1.00 83.06 164 ASN A C 1
ATOM 1380 O O . ASN A 1 164 ? -7.547 -9.742 6.939 1.00 83.06 164 ASN A O 1
ATOM 1384 N N . ASN A 1 165 ? -8.526 -7.775 7.347 1.00 81.75 165 ASN A N 1
ATOM 1385 C CA . ASN A 1 165 ? -8.906 -7.574 5.960 1.00 81.75 165 ASN A CA 1
ATOM 1386 C C . ASN A 1 165 ? -7.689 -7.249 5.077 1.00 81.75 165 ASN A C 1
ATOM 1388 O O . ASN A 1 165 ? -6.743 -6.560 5.462 1.00 81.75 165 ASN A O 1
ATOM 1392 N N . ARG A 1 166 ? -7.715 -7.739 3.833 1.00 77.06 166 ARG A N 1
ATOM 1393 C CA . ARG A 1 166 ? -6.696 -7.417 2.823 1.00 77.06 166 ARG A CA 1
ATOM 1394 C C . ARG A 1 166 ? -6.993 -6.053 2.196 1.00 77.06 166 ARG A C 1
ATOM 1396 O O . ARG A 1 166 ? -7.328 -5.965 1.020 1.00 77.06 166 ARG A O 1
ATOM 1403 N N . PHE A 1 167 ? -6.920 -4.983 2.989 1.00 78.56 167 PHE A N 1
ATOM 1404 C CA . PHE A 1 167 ? -7.138 -3.621 2.497 1.00 78.56 167 PHE A CA 1
ATOM 1405 C C . PHE A 1 167 ? -5.948 -3.157 1.647 1.00 78.56 167 PHE A C 1
ATOM 1407 O O . PHE A 1 167 ? -4.919 -2.721 2.170 1.00 78.56 167 PHE A O 1
ATOM 1414 N N . GLY A 1 168 ? -6.078 -3.264 0.328 1.00 79.81 168 GLY A N 1
ATOM 1415 C CA . GLY A 1 168 ? -5.053 -2.874 -0.633 1.00 79.81 168 GLY A CA 1
ATOM 1416 C C . GLY A 1 168 ? -5.239 -3.582 -1.968 1.00 79.81 168 GLY A C 1
ATOM 1417 O O . GLY A 1 168 ? -6.324 -4.073 -2.268 1.00 79.81 168 GLY A O 1
ATOM 1418 N N . PHE A 1 169 ? -4.163 -3.635 -2.746 1.00 79.62 169 PHE A N 1
ATOM 1419 C CA . PHE A 1 169 ? -4.182 -4.176 -4.098 1.00 79.62 169 PHE A CA 1
ATOM 1420 C C . PHE A 1 169 ? -3.241 -5.373 -4.241 1.00 79.62 169 PHE A C 1
ATOM 1422 O O . PHE A 1 169 ? -2.206 -5.465 -3.571 1.00 79.62 169 PHE A O 1
ATOM 1429 N N . THR A 1 170 ? -3.608 -6.292 -5.123 1.00 81.12 170 THR A N 1
ATOM 1430 C CA . THR A 1 170 ? -2.770 -7.415 -5.556 1.00 81.12 170 THR A CA 1
ATOM 1431 C C . THR A 1 170 ? -2.080 -7.074 -6.874 1.00 81.12 170 THR A C 1
ATOM 1433 O O . THR A 1 170 ? -2.560 -6.225 -7.616 1.00 81.12 170 THR A O 1
ATOM 1436 N N . CYS A 1 171 ? -0.940 -7.703 -7.154 1.00 68.56 171 CYS A N 1
ATOM 1437 C CA . CYS A 1 171 ? -0.350 -7.736 -8.490 1.00 68.56 171 CYS A CA 1
ATOM 1438 C C . CYS A 1 171 ? -0.620 -9.118 -9.097 1.00 68.56 171 CYS A C 1
ATOM 1440 O O . CYS A 1 171 ? -0.098 -10.124 -8.605 1.00 68.56 171 CYS A O 1
ATOM 1442 N N . GLY A 1 172 ? -1.491 -9.179 -10.106 1.00 68.38 172 GLY A N 1
ATOM 1443 C CA . GLY A 1 172 ? -2.073 -10.424 -10.612 1.00 68.38 172 GLY A CA 1
ATOM 1444 C C . GLY A 1 172 ? -2.587 -11.356 -9.500 1.00 68.38 172 GLY A C 1
ATOM 1445 O O . GLY A 1 172 ? -3.145 -10.919 -8.490 1.00 68.38 172 GLY A O 1
ATOM 1446 N N . HIS A 1 173 ? -2.340 -12.657 -9.674 1.00 69.50 173 HIS A N 1
ATOM 1447 C CA . HIS A 1 173 ? -2.501 -13.686 -8.635 1.00 69.50 173 HIS A CA 1
ATOM 1448 C C . HIS A 1 173 ? -1.236 -13.892 -7.782 1.00 69.50 173 HIS A C 1
ATOM 1450 O O . HIS A 1 173 ? -1.210 -14.767 -6.921 1.00 69.50 173 HIS A O 1
ATOM 1456 N N . LEU A 1 174 ? -0.178 -13.113 -8.021 1.00 64.38 174 LEU A N 1
ATOM 1457 C CA . LEU A 1 174 ? 1.168 -13.432 -7.548 1.00 64.38 174 LEU A CA 1
ATOM 1458 C C . LEU A 1 174 ? 1.407 -12.988 -6.104 1.00 64.38 174 LEU A C 1
ATOM 1460 O O . LEU A 1 174 ? 1.928 -13.754 -5.296 1.00 64.38 174 LEU A O 1
ATOM 1464 N N . PHE A 1 175 ? 1.064 -11.745 -5.756 1.00 73.75 175 PHE A N 1
ATOM 1465 C CA . PHE A 1 175 ? 1.301 -11.236 -4.403 1.00 73.75 175 PHE A CA 1
ATOM 1466 C C . PHE A 1 175 ? 0.461 -10.005 -4.057 1.00 73.75 175 PHE A C 1
ATOM 1468 O O . PHE A 1 175 ? 0.050 -9.219 -4.909 1.00 73.75 175 PHE A O 1
ATOM 1475 N N . PHE A 1 176 ? 0.248 -9.813 -2.755 1.00 77.06 176 PHE A N 1
ATOM 1476 C CA . PHE A 1 176 ? -0.343 -8.598 -2.199 1.00 77.06 176 PHE A CA 1
ATOM 1477 C C . PHE A 1 176 ? 0.722 -7.503 -2.049 1.00 77.06 176 PHE A C 1
ATOM 1479 O O . PHE A 1 176 ? 1.818 -7.753 -1.535 1.00 77.06 176 PHE A O 1
ATOM 1486 N N . ILE A 1 177 ? 0.412 -6.283 -2.490 1.00 78.38 177 ILE A N 1
ATOM 1487 C CA . ILE A 1 177 ? 1.384 -5.188 -2.582 1.00 78.38 177 ILE A CA 1
ATOM 1488 C C . ILE A 1 177 ? 1.551 -4.536 -1.208 1.00 78.38 177 ILE A C 1
ATOM 1490 O O . ILE A 1 177 ? 0.871 -3.576 -0.851 1.00 78.38 177 ILE A O 1
ATOM 1494 N N . THR A 1 178 ? 2.485 -5.063 -0.421 1.00 81.38 178 THR A N 1
ATOM 1495 C CA . THR A 1 178 ? 2.934 -4.458 0.839 1.00 81.38 178 THR A CA 1
ATOM 1496 C C . THR A 1 178 ? 4.214 -3.651 0.641 1.00 81.38 178 THR A C 1
ATOM 1498 O O . THR A 1 178 ? 4.934 -3.823 -0.343 1.00 81.38 178 THR A O 1
ATOM 1501 N N . LYS A 1 179 ? 4.551 -2.796 1.616 1.00 75.62 179 LYS A N 1
ATOM 1502 C CA . LYS A 1 179 ? 5.825 -2.056 1.626 1.00 75.62 179 LYS A CA 1
ATOM 1503 C C . LYS A 1 179 ? 7.044 -2.990 1.550 1.00 75.62 179 LYS A C 1
ATOM 1505 O O . LYS A 1 179 ? 8.004 -2.674 0.860 1.00 75.62 179 LYS A O 1
ATOM 1510 N N . PHE A 1 180 ? 6.984 -4.150 2.207 1.00 77.81 180 PHE A N 1
ATOM 1511 C CA . PHE A 1 180 ? 8.052 -5.155 2.158 1.00 77.81 180 PHE A CA 1
ATOM 1512 C C . PHE A 1 180 ? 8.188 -5.788 0.773 1.00 77.81 180 PHE A C 1
ATOM 1514 O O . PHE A 1 180 ? 9.295 -5.885 0.253 1.00 77.81 180 PHE A O 1
ATOM 1521 N N . LYS A 1 181 ? 7.067 -6.159 0.140 1.00 79.88 181 LYS A N 1
ATOM 1522 C CA . LYS A 1 181 ? 7.083 -6.714 -1.220 1.00 79.88 181 LYS A CA 1
ATOM 1523 C C . LYS A 1 181 ? 7.588 -5.710 -2.251 1.00 79.88 181 LYS A C 1
ATOM 1525 O O . LYS A 1 181 ? 8.330 -6.096 -3.144 1.00 79.88 181 LYS A O 1
ATOM 1530 N N . TYR A 1 182 ? 7.269 -4.429 -2.082 1.00 81.44 182 TYR A N 1
ATOM 1531 C CA . TYR A 1 182 ? 7.853 -3.356 -2.886 1.00 81.44 182 TYR A CA 1
ATOM 1532 C C . TYR A 1 182 ? 9.386 -3.295 -2.763 1.00 81.44 182 TYR A C 1
ATOM 1534 O O . TYR A 1 182 ? 10.073 -3.257 -3.779 1.00 81.44 182 TYR A O 1
ATOM 1542 N N . ILE A 1 183 ? 9.931 -3.341 -1.541 1.00 81.31 183 ILE A N 1
ATOM 1543 C CA . ILE A 1 183 ? 11.390 -3.348 -1.326 1.00 81.31 183 ILE A CA 1
ATOM 1544 C C . ILE A 1 183 ? 12.022 -4.598 -1.955 1.00 81.31 183 ILE A C 1
ATOM 1546 O O . ILE A 1 183 ? 13.056 -4.495 -2.609 1.00 81.31 183 ILE A O 1
ATOM 1550 N N . GLN A 1 184 ? 11.376 -5.761 -1.817 1.00 83.69 184 GLN A N 1
ATOM 1551 C CA . GLN A 1 184 ? 11.828 -7.007 -2.440 1.00 83.69 184 GLN A CA 1
ATOM 1552 C C . GLN A 1 184 ? 11.876 -6.905 -3.975 1.00 83.69 184 GLN A C 1
ATOM 1554 O O . GLN A 1 184 ? 12.855 -7.333 -4.580 1.00 83.69 184 GLN A O 1
ATOM 1559 N N . LEU A 1 185 ? 10.849 -6.328 -4.606 1.00 84.12 185 LEU A N 1
ATOM 1560 C CA . LEU A 1 185 ? 10.817 -6.080 -6.053 1.00 84.12 185 LEU A CA 1
ATOM 1561 C C . LEU A 1 185 ? 11.935 -5.137 -6.496 1.00 84.12 185 LEU A C 1
ATOM 1563 O O . LEU A 1 185 ? 12.588 -5.394 -7.500 1.00 84.12 185 LEU A O 1
ATOM 1567 N N . LEU A 1 186 ? 12.181 -4.072 -5.732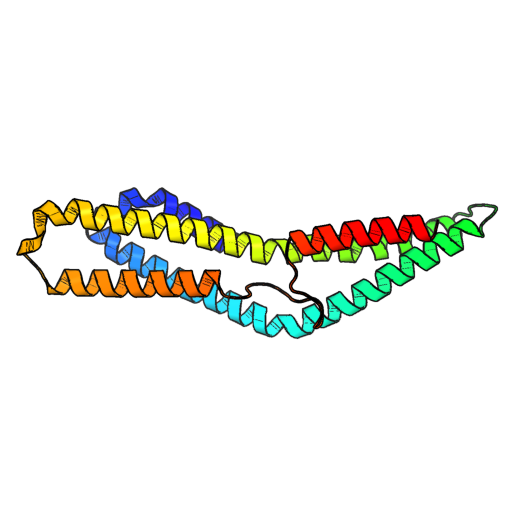 1.00 83.75 186 LEU A N 1
ATOM 1568 C CA . LEU A 1 186 ? 13.242 -3.114 -6.027 1.00 83.75 186 LEU A CA 1
ATOM 1569 C C . LEU A 1 186 ? 14.623 -3.787 -5.981 1.00 83.75 186 LEU A C 1
ATOM 1571 O O . LEU A 1 186 ? 15.404 -3.639 -6.917 1.00 83.75 186 LEU A O 1
ATOM 1575 N N . LEU A 1 187 ? 14.890 -4.592 -4.948 1.00 86.44 187 LEU A N 1
ATOM 1576 C CA . LEU A 1 187 ? 16.110 -5.403 -4.841 1.00 86.44 187 LEU A CA 1
ATOM 1577 C C . LEU A 1 187 ? 16.267 -6.370 -6.022 1.00 86.44 187 LEU A C 1
ATOM 1579 O O . LEU A 1 187 ? 17.358 -6.508 -6.572 1.00 86.44 187 LEU A O 1
ATOM 1583 N N . LEU A 1 188 ? 15.178 -7.021 -6.436 1.00 86.44 188 LEU A N 1
ATOM 1584 C CA . LEU A 1 188 ? 15.193 -7.953 -7.562 1.00 86.44 188 LEU A CA 1
ATOM 1585 C C . LEU A 1 188 ? 15.466 -7.240 -8.894 1.00 86.44 188 LEU A C 1
ATOM 1587 O O . LEU A 1 188 ? 16.208 -7.766 -9.719 1.00 86.44 188 LEU A O 1
ATOM 1591 N N . ASN A 1 189 ? 14.936 -6.030 -9.076 1.00 85.25 189 ASN A N 1
ATOM 1592 C CA . ASN A 1 189 ? 15.211 -5.205 -10.248 1.00 85.25 189 ASN A CA 1
ATOM 1593 C C . ASN A 1 189 ? 16.677 -4.737 -10.297 1.00 85.25 189 ASN A C 1
ATOM 1595 O O . ASN A 1 189 ? 17.268 -4.757 -11.371 1.00 85.25 189 ASN A O 1
ATOM 1599 N N . ILE A 1 190 ? 17.291 -4.385 -9.158 1.00 84.88 190 ILE A N 1
ATOM 1600 C CA . ILE A 1 190 ? 18.735 -4.075 -9.091 1.00 84.88 190 ILE A CA 1
ATOM 1601 C C . ILE A 1 190 ? 19.563 -5.296 -9.506 1.00 84.88 190 ILE A C 1
ATOM 1603 O O . ILE A 1 190 ? 20.461 -5.179 -10.334 1.00 84.88 190 ILE A O 1
ATOM 1607 N N . ASN A 1 191 ? 19.236 -6.478 -8.976 1.00 86.50 191 ASN A N 1
ATOM 1608 C CA . ASN A 1 191 ? 19.930 -7.717 -9.333 1.00 86.50 191 ASN A CA 1
ATOM 1609 C C . ASN A 1 191 ? 19.800 -8.044 -10.832 1.00 86.50 191 ASN A C 1
ATOM 1611 O O . ASN A 1 191 ? 20.747 -8.519 -11.448 1.00 86.50 191 ASN A O 1
ATOM 1615 N N . LEU A 1 192 ? 18.639 -7.769 -11.434 1.00 83.00 192 LEU A N 1
ATOM 1616 C CA . LEU A 1 192 ? 18.436 -7.940 -12.872 1.00 83.00 192 LEU A CA 1
ATOM 1617 C C . LEU A 1 192 ? 19.369 -7.027 -13.676 1.00 83.00 192 LEU A C 1
ATOM 1619 O O . LEU A 1 192 ? 20.024 -7.509 -14.590 1.00 83.00 192 LEU A O 1
ATOM 1623 N N . ILE A 1 193 ? 19.480 -5.749 -13.306 1.00 82.06 193 ILE A N 1
ATOM 1624 C CA . ILE A 1 193 ? 20.389 -4.803 -13.973 1.00 82.06 193 ILE A CA 1
ATOM 1625 C C . ILE A 1 193 ? 21.837 -5.297 -13.892 1.00 82.06 193 ILE A C 1
ATOM 1627 O O . ILE A 1 193 ? 22.519 -5.323 -14.908 1.00 82.06 193 ILE A O 1
ATOM 1631 N N . ILE A 1 194 ? 22.278 -5.753 -12.714 1.00 83.88 194 ILE A N 1
ATOM 1632 C CA . ILE A 1 194 ? 23.641 -6.269 -12.506 1.00 83.88 194 ILE A CA 1
ATOM 1633 C C . ILE A 1 194 ? 23.930 -7.496 -13.380 1.00 83.88 194 ILE A C 1
ATOM 1635 O O . ILE A 1 194 ? 25.050 -7.658 -13.836 1.00 83.88 194 ILE A O 1
ATOM 1639 N N . LYS A 1 195 ? 22.947 -8.374 -13.609 1.00 83.19 195 LYS A N 1
ATOM 1640 C CA . LYS A 1 195 ? 23.141 -9.584 -14.426 1.00 83.19 195 LYS A CA 1
ATOM 1641 C C . LYS A 1 195 ? 23.209 -9.325 -15.932 1.00 83.19 195 LYS A C 1
ATOM 1643 O O . LYS A 1 195 ? 23.689 -10.194 -16.651 1.00 83.19 195 LYS A O 1
ATOM 1648 N N . PHE A 1 196 ? 22.639 -8.218 -16.402 1.00 75.44 196 PHE A N 1
ATOM 1649 C CA . PHE A 1 196 ? 22.556 -7.890 -17.829 1.00 75.44 196 PHE A CA 1
ATOM 1650 C C . PHE A 1 196 ? 23.572 -6.834 -18.278 1.00 75.44 196 PHE A C 1
ATOM 1652 O O . PHE A 1 196 ? 23.755 -6.680 -19.485 1.00 75.44 196 PHE A O 1
ATOM 1659 N N . TYR A 1 197 ? 24.181 -6.113 -17.335 1.00 68.06 197 TYR A N 1
ATOM 1660 C CA . TYR A 1 197 ? 25.359 -5.279 -17.564 1.00 68.06 197 TYR A CA 1
ATOM 1661 C C . TYR A 1 197 ? 26.613 -6.153 -17.648 1.00 68.06 197 TYR A C 1
ATOM 1663 O O . TYR A 1 197 ? 27.390 -5.957 -18.606 1.00 68.06 197 TYR A O 1
#

Solvent-accessible surface area (backbone atoms only — not comparable to full-atom values): 10673 Å² total; per-residue (Å²): 108,72,66,58,34,51,51,28,50,51,52,46,69,49,56,79,62,47,79,46,83,72,21,58,60,50,51,51,52,48,50,53,52,50,50,52,56,50,50,52,52,49,54,51,41,59,70,46,24,65,63,52,8,49,51,50,42,54,46,53,52,51,21,56,52,32,47,54,52,36,48,57,54,56,74,73,52,91,69,90,44,74,70,58,51,51,52,42,52,52,27,51,51,52,36,50,48,52,56,55,51,49,60,56,52,15,44,50,32,55,49,48,53,52,31,44,52,37,45,49,55,35,49,55,52,52,52,52,50,54,52,69,58,34,83,80,54,76,86,78,53,75,70,62,51,53,55,54,50,54,50,54,50,52,52,51,52,50,45,53,50,64,64,72,48,84,61,55,43,38,40,53,94,77,47,69,47,37,60,66,53,48,53,51,51,52,55,50,52,52,53,50,53,65,74,69,108

Mean predicted aligned error: 9.28 Å

Organism: Dermatophagoides pteronyssinus (NCBI:txid6956)